Protein AF-A0A661JXJ9-F1 (afdb_monomer)

Nearest PDB structures (foldseek):
  2fiy-assembly2_B  TM=6.583E-01  e=5.544E-08  Pseudomonas aeruginosa PAO1
  6d1u-assembly1_A  TM=2.457E-01  e=7.139E+00  Escherichia coli O157:H7
  5ah5-assembly1_B  TM=1.756E-01  e=7.958E+00  Rhizobium rhizogenes K84

Radius of gyration: 18.26 Å; Cα contacts (8 Å, |Δi|>4): 381; chains: 1; bounding box: 40×47×50 Å

Structure (mmCIF, N/CA/C/O backbone):
data_AF-A0A661JXJ9-F1
#
_entry.id   AF-A0A661JXJ9-F1
#
loop_
_atom_site.group_PDB
_atom_site.id
_atom_site.type_symbol
_atom_site.label_atom_id
_atom_site.label_alt_id
_atom_site.label_comp_id
_atom_site.label_asym_id
_atom_site.label_entity_id
_atom_site.label_seq_id
_atom_site.pdbx_PDB_ins_code
_atom_site.Cartn_x
_atom_site.Cartn_y
_atom_site.Cartn_z
_atom_site.occupancy
_atom_site.B_iso_or_equiv
_atom_site.auth_seq_id
_atom_site.auth_comp_id
_atom_site.auth_asym_id
_atom_site.auth_atom_id
_atom_site.pdbx_PDB_model_num
ATOM 1 N N . MET A 1 1 ? -12.269 -4.564 0.171 1.00 87.75 1 MET A N 1
ATOM 2 C CA . MET A 1 1 ? -11.676 -5.881 0.422 1.00 87.75 1 MET A CA 1
ATOM 3 C C . MET A 1 1 ? -12.702 -6.949 0.110 1.00 87.75 1 MET A C 1
ATOM 5 O O . MET A 1 1 ? -13.791 -6.908 0.676 1.00 87.75 1 MET A O 1
ATOM 9 N N . LYS A 1 2 ? -12.382 -7.856 -0.813 1.00 93.38 2 LYS A N 1
ATOM 10 C CA . LYS A 1 2 ? -13.225 -8.999 -1.176 1.00 93.38 2 LYS A CA 1
ATOM 11 C C . LYS A 1 2 ? -12.790 -10.219 -0.367 1.00 93.38 2 LYS A C 1
ATOM 13 O O . LYS A 1 2 ? -11.956 -11.000 -0.811 1.00 93.38 2 LYS A O 1
ATOM 18 N N . TRP A 1 3 ? -13.322 -10.340 0.847 1.00 94.19 3 TRP A N 1
ATOM 19 C CA . TRP A 1 3 ? -12.920 -11.379 1.799 1.00 94.19 3 TRP A CA 1
ATOM 20 C C . TRP A 1 3 ? -13.120 -12.797 1.272 1.00 94.19 3 TRP A C 1
ATOM 22 O O . TRP A 1 3 ? -12.232 -13.622 1.443 1.00 94.19 3 TRP A O 1
ATOM 32 N N . ASP A 1 4 ? -14.235 -13.059 0.591 1.00 94.56 4 ASP A N 1
ATOM 33 C CA . ASP A 1 4 ? -14.538 -14.400 0.081 1.00 94.56 4 ASP A CA 1
ATOM 34 C C . ASP A 1 4 ? -13.492 -14.854 -0.946 1.00 94.56 4 ASP A C 1
ATOM 36 O O . ASP A 1 4 ? -12.992 -15.970 -0.854 1.00 94.56 4 ASP A O 1
ATOM 40 N N . SER A 1 5 ? -13.057 -13.950 -1.833 1.00 93.81 5 SER A N 1
ATOM 41 C CA . SER A 1 5 ? -11.974 -14.220 -2.789 1.00 93.81 5 SER A CA 1
ATOM 42 C C . SER A 1 5 ? -10.632 -14.495 -2.101 1.00 93.81 5 SER A C 1
ATOM 44 O O . SER A 1 5 ? -9.859 -15.321 -2.571 1.00 93.81 5 SER A O 1
ATOM 46 N N . ILE A 1 6 ? -10.339 -13.817 -0.984 1.00 94.06 6 ILE A N 1
ATOM 47 C CA . ILE A 1 6 ? -9.109 -14.050 -0.205 1.00 94.06 6 ILE A CA 1
ATOM 48 C C . ILE A 1 6 ? -9.167 -15.413 0.498 1.00 94.06 6 ILE A C 1
ATOM 50 O O . ILE A 1 6 ? -8.176 -16.137 0.503 1.00 94.06 6 ILE A O 1
ATOM 54 N N . ILE A 1 7 ? -10.319 -15.784 1.064 1.00 95.25 7 ILE A N 1
ATOM 55 C CA . ILE A 1 7 ? -10.518 -17.087 1.718 1.00 95.25 7 ILE A CA 1
ATOM 56 C C . ILE A 1 7 ? -10.410 -18.227 0.702 1.00 95.25 7 ILE A C 1
ATOM 58 O O . ILE A 1 7 ? -9.805 -19.251 1.005 1.00 95.25 7 ILE A O 1
ATOM 62 N N . GLU A 1 8 ? -10.973 -18.049 -0.493 1.00 95.25 8 GLU A N 1
ATOM 63 C CA . GLU A 1 8 ? -10.875 -19.021 -1.584 1.00 95.25 8 GLU A CA 1
ATOM 64 C C . GLU A 1 8 ? -9.425 -19.220 -2.046 1.00 95.25 8 GLU A C 1
ATOM 66 O O . GLU A 1 8 ? -9.002 -20.353 -2.259 1.00 95.25 8 GLU A O 1
ATOM 71 N N . ALA A 1 9 ? -8.645 -18.138 -2.141 1.00 91.88 9 ALA A N 1
ATOM 72 C CA . ALA A 1 9 ? -7.236 -18.201 -2.527 1.00 91.88 9 ALA A CA 1
ATOM 73 C C . ALA A 1 9 ? -6.322 -18.797 -1.436 1.00 91.88 9 ALA A C 1
ATOM 75 O O . ALA A 1 9 ? -5.294 -19.392 -1.757 1.00 91.88 9 ALA A O 1
ATOM 76 N N . TYR A 1 10 ? -6.683 -18.647 -0.156 1.00 92.56 10 TYR A N 1
ATOM 77 C CA . TYR A 1 10 ? -5.873 -19.080 0.991 1.00 92.56 10 TYR A CA 1
ATOM 78 C C . TYR A 1 10 ? -6.701 -19.861 2.031 1.00 92.56 10 TYR A C 1
ATOM 80 O O . TYR A 1 10 ? -6.813 -19.435 3.188 1.00 92.56 10 TYR A O 1
ATOM 88 N N . PRO A 1 11 ? -7.273 -21.025 1.669 1.00 94.25 11 PRO A N 1
ATOM 89 C CA . PRO A 1 11 ? -8.171 -21.782 2.545 1.00 94.25 11 PRO A CA 1
ATOM 90 C C . PRO A 1 11 ? -7.494 -22.250 3.841 1.00 94.25 11 PRO A C 1
ATOM 92 O O . PRO A 1 11 ? -8.139 -22.312 4.888 1.00 94.25 11 PRO A O 1
ATOM 95 N N . GLN A 1 12 ? -6.188 -22.520 3.799 1.00 93.56 12 GLN A N 1
ATOM 96 C CA . GLN A 1 12 ? -5.371 -22.895 4.956 1.00 93.56 12 GLN A CA 1
ATOM 97 C C . GLN A 1 12 ? -5.257 -21.788 6.014 1.00 93.56 12 GLN A C 1
ATOM 99 O O . GLN A 1 12 ? -5.018 -22.087 7.178 1.00 93.56 12 GLN A O 1
ATOM 104 N N . SER A 1 13 ? -5.450 -20.523 5.630 1.00 90.44 13 SER A N 1
ATOM 105 C CA . SER A 1 13 ? -5.358 -19.355 6.519 1.00 90.44 13 SER A CA 1
ATOM 106 C C . SER A 1 13 ? -6.734 -18.783 6.870 1.00 90.44 13 SER A C 1
ATOM 108 O O . SER A 1 13 ? -6.843 -17.646 7.327 1.00 90.44 13 SER A O 1
ATOM 110 N N . ARG A 1 14 ? -7.812 -19.548 6.645 1.00 92.25 14 ARG A N 1
ATOM 111 C CA . ARG A 1 14 ? -9.197 -19.082 6.806 1.00 92.25 14 ARG A CA 1
ATOM 112 C C . ARG A 1 14 ? -9.474 -18.476 8.179 1.00 92.25 14 ARG A C 1
ATOM 114 O O . ARG A 1 14 ? -10.129 -17.441 8.249 1.00 92.25 14 ARG A O 1
ATOM 121 N N . GLU A 1 15 ? -9.007 -19.109 9.252 1.00 89.19 15 GLU A N 1
ATOM 122 C CA . GLU A 1 15 ? -9.235 -18.618 10.615 1.00 89.19 15 GLU A CA 1
ATOM 123 C C . GLU A 1 15 ? -8.589 -17.241 10.830 1.00 89.19 15 GLU A C 1
ATOM 125 O O . GLU A 1 15 ? -9.250 -16.314 11.299 1.00 89.19 15 GLU A O 1
ATOM 130 N N . ASP A 1 16 ? -7.338 -17.074 10.401 1.00 86.50 16 ASP A N 1
ATOM 131 C CA . ASP A 1 16 ? -6.612 -15.806 10.509 1.00 86.50 16 ASP A CA 1
ATOM 132 C C . ASP A 1 16 ? -7.246 -14.708 9.646 1.00 86.50 16 ASP A C 1
ATOM 134 O O . ASP A 1 16 ? -7.358 -13.559 10.077 1.00 86.50 16 ASP A O 1
ATOM 138 N N . ILE A 1 17 ? -7.734 -15.056 8.450 1.00 89.75 17 ILE A N 1
ATOM 139 C CA . ILE A 1 17 ? -8.451 -14.124 7.567 1.00 89.75 17 ILE A CA 1
ATOM 140 C C . ILE A 1 17 ? -9.767 -13.668 8.209 1.00 89.75 17 ILE A C 1
ATOM 142 O O . ILE A 1 17 ? -10.103 -12.484 8.147 1.00 89.75 17 ILE A O 1
ATOM 146 N N . LEU A 1 18 ? -10.511 -14.576 8.849 1.00 91.00 18 LEU A N 1
ATOM 147 C CA . LEU A 1 18 ? -11.750 -14.233 9.551 1.00 91.00 18 LEU A CA 1
ATOM 148 C C . LEU A 1 18 ? -11.484 -13.334 10.764 1.00 91.00 18 LEU A C 1
ATOM 150 O O . LEU A 1 18 ? -12.196 -12.347 10.938 1.00 91.00 18 LEU A O 1
ATOM 154 N N . LYS A 1 19 ? -10.417 -13.591 11.530 1.00 86.44 19 LYS A N 1
ATOM 155 C CA . LYS A 1 19 ? -9.972 -12.693 12.611 1.00 86.44 19 LYS A CA 1
ATOM 156 C C . LYS A 1 19 ? -9.576 -11.315 12.073 1.00 86.44 19 LYS A C 1
ATOM 158 O O . LYS A 1 19 ? -9.977 -10.290 12.619 1.00 86.44 19 LYS A O 1
ATOM 163 N N . ALA A 1 20 ? -8.836 -11.260 10.962 1.00 87.50 20 ALA A N 1
ATOM 164 C CA . ALA A 1 20 ? -8.486 -10.000 10.302 1.00 87.50 20 ALA A CA 1
ATOM 165 C C . ALA A 1 20 ? -9.728 -9.207 9.871 1.00 87.50 20 ALA A C 1
ATOM 167 O O . ALA A 1 20 ? -9.767 -7.980 10.010 1.00 87.50 20 ALA A O 1
ATOM 168 N N . ARG A 1 21 ? -10.744 -9.912 9.361 1.00 92.56 21 ARG A N 1
ATOM 169 C CA . ARG A 1 21 ? -12.039 -9.335 9.000 1.00 92.56 21 ARG A CA 1
ATOM 170 C C . ARG A 1 21 ? -12.768 -8.776 10.213 1.00 92.56 21 ARG A C 1
ATOM 172 O O . ARG A 1 21 ? -13.210 -7.635 10.152 1.00 92.56 21 ARG A O 1
ATOM 179 N N . GLU A 1 22 ? -12.837 -9.526 11.304 1.00 91.44 22 GLU A N 1
ATOM 180 C CA . GLU A 1 22 ? -13.475 -9.088 12.546 1.00 91.44 22 GLU A CA 1
ATOM 181 C C . GLU A 1 22 ? -12.842 -7.801 13.097 1.00 91.44 22 GLU A C 1
ATOM 183 O O . GLU A 1 22 ? -13.545 -6.813 13.317 1.00 91.44 22 GLU A O 1
ATOM 188 N N . ILE A 1 23 ? -11.510 -7.757 13.218 1.00 88.94 23 ILE A N 1
ATOM 189 C CA . ILE A 1 23 ? -10.774 -6.561 13.669 1.00 88.94 23 ILE A CA 1
ATOM 190 C C . ILE A 1 23 ? -11.083 -5.365 12.762 1.00 88.94 23 ILE A C 1
ATOM 192 O O . ILE A 1 23 ? -11.280 -4.239 13.236 1.00 88.94 23 ILE A O 1
ATOM 196 N N . ARG A 1 24 ? -11.140 -5.590 11.444 1.00 91.38 24 ARG A N 1
ATOM 197 C CA . ARG A 1 24 ? -11.469 -4.542 10.477 1.00 91.38 24 ARG A CA 1
ATOM 198 C C . ARG A 1 24 ? -12.904 -4.049 10.651 1.00 91.38 24 ARG A C 1
ATOM 200 O O . ARG A 1 24 ? -13.126 -2.842 10.592 1.00 91.38 24 ARG A O 1
ATOM 207 N N . ASP A 1 25 ? -13.864 -4.943 10.846 1.00 94.12 25 ASP A N 1
ATOM 208 C CA . ASP A 1 25 ? -15.277 -4.593 11.001 1.00 94.12 25 ASP A CA 1
ATOM 209 C C . ASP A 1 25 ? -15.508 -3.823 12.312 1.00 94.12 25 ASP A C 1
ATOM 211 O O . ASP A 1 25 ? -16.164 -2.778 12.301 1.00 94.12 25 ASP A O 1
ATOM 215 N N . ILE A 1 26 ? -14.874 -4.244 13.413 1.00 94.00 26 ILE A N 1
ATOM 216 C CA . ILE A 1 26 ? -14.815 -3.492 14.679 1.00 94.00 26 ILE A CA 1
ATOM 217 C C . ILE A 1 26 ? -14.255 -2.087 14.440 1.00 94.00 26 ILE A C 1
ATOM 219 O O . ILE A 1 26 ? -14.893 -1.090 14.785 1.00 94.00 26 ILE A O 1
ATOM 223 N N . THR A 1 27 ? -13.091 -2.003 13.792 1.00 93.12 27 THR A N 1
ATOM 224 C CA . THR A 1 27 ? -12.423 -0.732 13.491 1.00 93.12 27 THR A CA 1
ATOM 225 C C . THR A 1 27 ? -13.322 0.182 12.660 1.00 93.12 27 THR A C 1
ATOM 227 O O . THR A 1 27 ? -13.547 1.329 13.034 1.00 93.12 27 THR A O 1
ATOM 230 N N . ASN A 1 28 ? -13.902 -0.318 11.566 1.00 93.25 28 ASN A N 1
ATOM 231 C CA . ASN A 1 28 ? -14.795 0.459 10.707 1.00 93.25 28 ASN A CA 1
ATOM 232 C C . ASN A 1 28 ? -16.021 0.965 11.472 1.00 93.25 28 ASN A C 1
ATOM 234 O O . ASN A 1 28 ? -16.399 2.121 11.306 1.00 93.25 28 ASN A O 1
ATOM 238 N N . ASN A 1 29 ? -16.614 0.140 12.336 1.00 95.31 29 ASN A N 1
ATOM 239 C CA . ASN A 1 29 ? -17.752 0.545 13.157 1.00 95.31 29 ASN A CA 1
ATOM 240 C C . ASN A 1 29 ? -17.394 1.683 14.126 1.00 95.31 29 ASN A C 1
ATOM 242 O O . ASN A 1 29 ? -18.181 2.619 14.277 1.00 95.31 29 ASN A O 1
ATOM 246 N N . ILE A 1 30 ? -16.215 1.632 14.757 1.00 95.12 30 ILE A N 1
ATOM 247 C CA . ILE A 1 30 ? -15.718 2.711 15.626 1.00 95.12 30 ILE A CA 1
ATOM 248 C C . ILE A 1 30 ? -15.502 3.989 14.809 1.00 95.12 30 ILE A C 1
ATOM 250 O O . ILE A 1 30 ? -16.023 5.043 15.170 1.00 95.12 30 ILE A O 1
ATOM 254 N N . LEU A 1 31 ? -14.801 3.890 13.675 1.00 93.12 31 LEU A N 1
ATOM 255 C CA . LEU A 1 31 ? -14.522 5.034 12.802 1.00 93.12 31 LEU A CA 1
ATOM 256 C C . LEU A 1 31 ? -15.810 5.710 12.311 1.00 93.12 31 LEU A C 1
ATOM 258 O O . LEU A 1 31 ? -15.910 6.929 12.345 1.00 93.12 31 LEU A O 1
ATOM 262 N N . GLN A 1 32 ? -16.820 4.940 11.901 1.00 91.81 32 GLN A N 1
ATOM 263 C CA . GLN A 1 32 ? -18.095 5.498 11.436 1.00 91.81 32 GLN A CA 1
ATOM 264 C C . GLN A 1 32 ? -18.846 6.244 12.546 1.00 91.81 32 GLN A C 1
ATOM 266 O O . GLN A 1 32 ? -19.356 7.339 12.319 1.00 91.81 32 GLN A O 1
ATOM 271 N N . LYS A 1 33 ? -18.882 5.692 13.766 1.00 93.56 33 LYS A N 1
ATOM 272 C CA . LYS A 1 33 ? -19.514 6.354 14.922 1.00 93.56 33 LYS A CA 1
ATOM 273 C C . LYS A 1 33 ? -18.796 7.639 15.325 1.00 93.56 33 LYS A C 1
ATOM 275 O O . LYS A 1 33 ? -19.422 8.566 15.829 1.00 93.56 33 LYS A O 1
ATOM 280 N N . GLU A 1 34 ? -17.488 7.692 15.106 1.00 91.88 34 GLU A N 1
ATOM 281 C CA . GLU A 1 34 ? -16.632 8.812 15.486 1.00 91.88 34 GLU A CA 1
ATOM 282 C C . GLU A 1 34 ? -16.289 9.734 14.311 1.00 91.88 34 GLU A C 1
ATOM 284 O O . GLU A 1 34 ? -15.380 10.552 14.431 1.00 91.88 34 GLU A O 1
ATOM 289 N N . TYR A 1 35 ? -17.029 9.648 13.197 1.00 87.81 35 TYR A N 1
ATOM 290 C CA . TYR A 1 35 ? -16.725 10.383 11.967 1.00 87.81 35 TYR A CA 1
ATOM 291 C C . TYR A 1 35 ? -16.500 11.889 12.190 1.00 87.81 35 TYR A C 1
ATOM 293 O O . TYR A 1 35 ? -15.623 12.504 11.588 1.00 87.81 35 TYR A O 1
ATOM 301 N N . SER A 1 36 ? -17.262 12.491 13.108 1.00 88.50 36 SER A N 1
ATOM 302 C CA . SER A 1 36 ? -17.154 13.912 13.454 1.00 88.50 36 SER A CA 1
ATOM 303 C C . SER A 1 36 ? -15.778 14.330 13.985 1.00 88.50 36 SER A C 1
ATOM 305 O O . SER A 1 36 ? -15.444 15.509 13.881 1.00 88.50 36 SER A O 1
ATOM 307 N N . LYS A 1 37 ? -14.976 13.394 14.511 1.00 87.88 37 LYS A N 1
ATOM 308 C CA . LYS A 1 37 ? -13.623 13.642 15.030 1.00 87.88 37 LYS A CA 1
ATOM 309 C C . LYS A 1 37 ? -12.552 13.744 13.940 1.00 87.88 37 LYS A C 1
ATOM 311 O O . LYS A 1 37 ? -11.450 14.180 14.239 1.00 87.88 37 LYS A O 1
ATOM 316 N N . PHE A 1 38 ? -12.847 13.387 12.685 1.00 87.75 38 PHE A N 1
ATOM 317 C CA . PHE A 1 38 ? -11.880 13.496 11.576 1.00 87.75 38 PHE A CA 1
ATOM 318 C C . PHE A 1 38 ? -11.825 14.888 10.938 1.00 87.75 38 PHE A C 1
ATOM 320 O O . PHE A 1 38 ? -11.117 15.077 9.954 1.00 87.75 38 PHE A O 1
ATOM 327 N N . LYS A 1 39 ? -12.517 15.884 11.503 1.00 86.25 39 LYS A N 1
ATOM 328 C CA . LYS A 1 39 ? -12.505 17.282 11.037 1.00 86.25 39 LYS A CA 1
ATOM 329 C C . LYS A 1 39 ? -11.225 18.041 11.420 1.00 86.25 39 LYS A C 1
ATOM 331 O O . LYS A 1 39 ? -11.265 19.247 11.650 1.00 86.25 39 LYS A O 1
ATOM 336 N N . ILE A 1 40 ? -10.103 17.333 11.489 1.00 86.75 40 ILE A N 1
ATOM 337 C CA . ILE A 1 40 ? -8.776 17.906 11.695 1.00 86.75 40 ILE A CA 1
ATOM 338 C C . ILE A 1 40 ? -8.357 18.522 10.363 1.00 86.75 40 ILE A C 1
ATOM 340 O O . ILE A 1 40 ? -8.183 17.803 9.376 1.00 86.75 40 ILE A O 1
ATOM 344 N N . LYS A 1 41 ? -8.249 19.850 10.324 1.00 87.69 41 LYS A N 1
ATOM 345 C CA . LYS A 1 41 ? -7.836 20.595 9.133 1.00 87.69 41 LYS A CA 1
ATOM 346 C C . LYS A 1 41 ? -6.350 20.889 9.206 1.00 87.69 41 LYS A C 1
ATOM 348 O O . LYS A 1 41 ? -5.913 21.664 10.051 1.00 87.69 41 LYS A O 1
ATOM 353 N N . ALA A 1 42 ? -5.595 20.260 8.319 1.00 84.81 42 ALA A N 1
ATOM 354 C CA . ALA A 1 42 ? -4.175 20.525 8.182 1.00 84.81 42 ALA A CA 1
ATOM 355 C C . ALA A 1 42 ? -3.954 21.751 7.281 1.00 84.81 42 ALA A C 1
ATOM 357 O O . ALA A 1 42 ? -4.716 21.951 6.330 1.00 84.81 42 ALA A O 1
ATOM 358 N N . PRO A 1 43 ? -2.951 22.598 7.561 1.00 81.88 43 PRO A N 1
ATOM 359 C CA . PRO A 1 43 ? -2.579 23.662 6.644 1.00 81.88 43 PRO A CA 1
ATOM 360 C C . PRO A 1 43 ? -2.170 23.090 5.280 1.00 81.88 43 PRO A C 1
ATOM 362 O O . PRO A 1 43 ? -1.611 21.993 5.177 1.00 81.88 43 PRO A O 1
ATOM 365 N N . SER A 1 44 ? -2.448 23.857 4.222 1.00 75.38 44 SER A N 1
ATOM 366 C CA . SER A 1 44 ? -1.937 23.554 2.886 1.00 75.38 44 SER A CA 1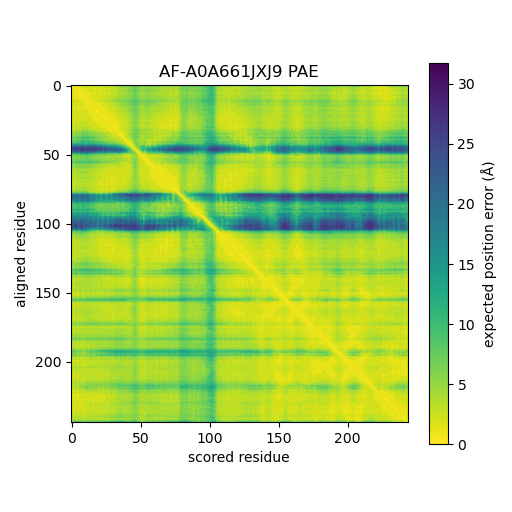
ATOM 367 C C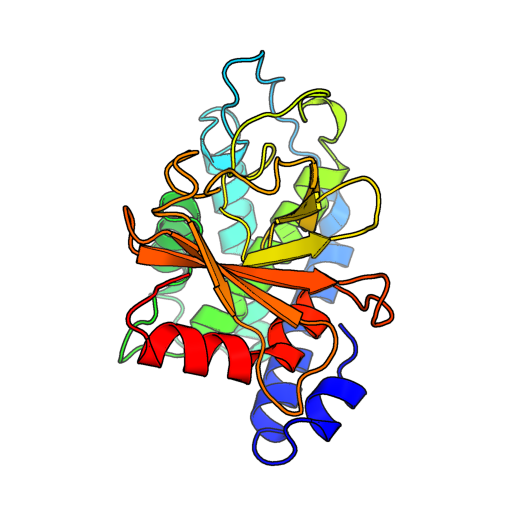 . SER A 1 44 ? -0.422 23.464 2.954 1.00 75.38 44 SER A C 1
ATOM 369 O O . SER A 1 44 ? 0.237 24.370 3.467 1.00 75.38 44 SER A O 1
ATOM 371 N N . THR A 1 45 ? 0.128 22.382 2.423 1.00 64.00 45 THR A N 1
ATOM 372 C CA . THR A 1 45 ? 1.553 22.321 2.160 1.00 64.00 45 THR A CA 1
ATOM 373 C C . THR A 1 45 ? 1.739 22.845 0.755 1.00 64.00 45 THR A C 1
ATOM 375 O O . THR A 1 45 ? 1.221 22.297 -0.216 1.00 64.00 45 THR A O 1
ATOM 378 N N . ASP A 1 46 ? 2.427 23.977 0.648 1.00 59.28 46 ASP A N 1
ATOM 379 C CA . ASP A 1 46 ? 2.910 24.478 -0.634 1.00 59.28 46 ASP A CA 1
ATOM 380 C C . ASP A 1 46 ? 3.777 23.380 -1.306 1.00 59.28 46 ASP A C 1
ATOM 382 O O . ASP A 1 46 ? 3.968 22.291 -0.762 1.00 59.28 46 ASP A O 1
ATOM 386 N N . GLU A 1 47 ? 4.347 23.622 -2.489 1.00 53.62 47 GLU A N 1
ATOM 387 C CA . GLU A 1 47 ? 5.096 22.619 -3.285 1.00 53.62 47 GLU A CA 1
ATOM 388 C C . GLU A 1 47 ? 6.229 21.855 -2.542 1.00 53.62 47 GLU A C 1
ATOM 390 O O . GLU A 1 47 ? 6.797 20.905 -3.081 1.00 53.62 47 GLU A O 1
ATOM 395 N N . THR A 1 48 ? 6.538 22.236 -1.297 1.00 56.91 48 THR A N 1
ATOM 396 C CA . THR A 1 48 ? 7.429 21.568 -0.339 1.00 56.91 48 THR A CA 1
ATOM 397 C C . THR A 1 48 ? 7.037 20.125 -0.020 1.00 56.91 48 THR A C 1
ATOM 399 O O . THR A 1 48 ? 7.907 19.346 0.368 1.00 56.91 48 THR A O 1
ATOM 402 N N . GLY A 1 49 ? 5.772 19.735 -0.219 1.00 63.12 49 GLY A N 1
ATOM 403 C CA . GLY A 1 49 ? 5.390 18.323 -0.217 1.00 63.12 49 GLY A CA 1
ATOM 404 C C . GLY A 1 49 ? 5.491 17.620 1.140 1.00 63.12 49 GLY A C 1
ATOM 405 O O . GLY A 1 49 ? 5.715 16.410 1.189 1.00 63.12 49 GLY A O 1
ATOM 406 N N . ILE A 1 50 ? 5.341 18.375 2.230 1.00 74.25 50 ILE A N 1
ATOM 407 C CA . ILE A 1 50 ? 5.291 17.841 3.595 1.00 74.25 50 ILE A CA 1
ATOM 408 C C . ILE A 1 50 ? 3.995 17.033 3.754 1.00 74.25 50 ILE A C 1
ATOM 410 O O . ILE A 1 50 ? 2.908 17.508 3.414 1.00 74.25 50 ILE A O 1
ATOM 414 N N . SER A 1 51 ? 4.093 15.803 4.254 1.00 83.69 51 SER A N 1
ATOM 415 C CA . SER A 1 51 ? 2.915 14.974 4.513 1.00 83.69 51 SER A CA 1
ATOM 416 C C . SER A 1 51 ? 2.148 15.457 5.744 1.00 83.69 51 SER A C 1
ATOM 418 O O . SER A 1 51 ? 2.730 16.039 6.653 1.00 83.69 51 SER A O 1
ATOM 420 N N . ILE A 1 52 ? 0.850 15.158 5.840 1.00 86.94 52 ILE A N 1
ATOM 421 C CA . ILE A 1 52 ? 0.032 15.499 7.018 1.00 86.94 52 ILE A CA 1
ATOM 422 C C . ILE A 1 52 ? 0.631 14.961 8.329 1.00 86.94 52 ILE A C 1
ATOM 424 O O . ILE A 1 52 ? 0.458 15.554 9.387 1.00 86.94 52 ILE A O 1
ATOM 428 N N . LEU A 1 53 ? 1.358 13.842 8.256 1.00 84.00 53 LEU A N 1
ATOM 429 C CA . LEU A 1 53 ? 1.995 13.214 9.411 1.00 84.00 53 LEU A CA 1
ATOM 430 C C . LEU A 1 53 ? 3.252 13.952 9.878 1.00 84.00 53 LEU A C 1
ATOM 432 O O . LEU A 1 53 ? 3.643 13.790 11.027 1.00 84.00 53 LEU A O 1
ATOM 436 N N . GLU A 1 54 ? 3.866 14.754 9.013 1.00 82.62 54 GLU A N 1
ATOM 437 C CA . GLU A 1 54 ? 5.060 15.555 9.306 1.00 82.62 54 GLU A CA 1
ATOM 438 C C . GLU A 1 54 ? 4.702 16.992 9.728 1.00 82.62 54 GLU A C 1
ATOM 440 O O . GLU A 1 54 ? 5.587 17.792 10.013 1.00 82.62 54 GLU A O 1
ATOM 445 N N . GLN A 1 55 ? 3.413 17.347 9.762 1.00 84.75 55 GLN A N 1
ATOM 446 C CA . GLN A 1 55 ? 2.965 18.682 10.145 1.00 84.75 55 GLN A CA 1
ATOM 447 C C . GLN A 1 55 ? 2.735 18.784 11.657 1.00 84.75 55 GLN A C 1
ATOM 449 O O . GLN A 1 55 ? 1.718 18.312 12.172 1.00 84.75 55 GLN A O 1
ATOM 454 N N . ASP A 1 56 ? 3.623 19.495 12.355 1.00 85.00 56 ASP A N 1
ATOM 455 C CA . ASP A 1 56 ? 3.560 19.698 13.813 1.00 85.00 56 ASP A CA 1
ATOM 456 C C . ASP A 1 56 ? 2.199 20.219 14.307 1.00 85.00 56 ASP A C 1
ATOM 458 O O . ASP A 1 56 ? 1.747 19.854 15.391 1.00 85.00 56 ASP A O 1
ATOM 462 N N . SER A 1 57 ? 1.519 21.037 13.494 1.00 85.94 57 SER A N 1
ATOM 463 C CA . SER A 1 57 ? 0.223 21.646 13.832 1.00 85.94 57 SER A CA 1
ATOM 464 C C . SER A 1 57 ? -0.914 20.644 14.064 1.00 85.94 57 SER A C 1
ATOM 466 O O . SER A 1 57 ? -1.837 20.952 14.812 1.00 85.94 57 SER A O 1
ATOM 468 N N . VAL A 1 58 ? -0.848 19.458 13.449 1.00 88.06 58 VAL A N 1
ATOM 469 C CA . VAL A 1 58 ? -1.893 18.419 13.532 1.00 88.06 58 VAL A CA 1
ATOM 470 C C . VAL A 1 58 ? -1.368 17.080 14.050 1.00 88.06 58 VAL A C 1
ATOM 472 O O . VAL A 1 58 ? -2.156 16.198 14.388 1.00 88.06 58 VAL A O 1
ATOM 475 N N . HIS A 1 59 ? -0.046 16.909 14.147 1.00 85.50 59 HIS A N 1
ATOM 476 C CA . HIS A 1 59 ? 0.587 15.638 14.496 1.00 85.50 59 HIS A CA 1
ATOM 477 C C . HIS A 1 59 ? 0.112 15.076 15.846 1.00 85.50 59 HIS A C 1
ATOM 479 O O . HIS A 1 59 ? -0.273 13.910 15.936 1.00 85.50 59 HIS A O 1
ATOM 485 N N . SER A 1 60 ? 0.091 15.906 16.894 1.00 86.19 60 SER A N 1
ATOM 486 C CA . SER A 1 60 ? -0.329 15.494 18.241 1.00 86.19 60 SER A CA 1
ATOM 487 C C . SER A 1 60 ? -1.811 15.111 18.308 1.00 86.19 60 SER A C 1
ATOM 489 O O . SER A 1 60 ? -2.173 14.152 18.990 1.00 86.19 60 SER A O 1
ATOM 491 N N . GLU A 1 61 ? -2.665 15.811 17.559 1.00 90.44 61 GLU A N 1
ATOM 492 C CA . GLU A 1 61 ? -4.097 15.522 17.477 1.00 90.44 61 GLU A CA 1
ATOM 493 C C . GLU A 1 61 ? -4.358 14.202 16.736 1.00 90.44 61 GLU A C 1
ATOM 495 O O . GLU A 1 61 ? -5.130 13.362 17.205 1.00 90.44 61 GLU A O 1
ATOM 500 N N . ILE A 1 62 ? -3.650 13.964 15.625 1.00 89.31 62 ILE A N 1
ATOM 501 C CA . ILE A 1 62 ? -3.711 12.704 14.868 1.00 89.31 62 ILE A CA 1
ATOM 502 C C . ILE A 1 62 ? -3.216 11.532 15.725 1.00 89.31 62 ILE A C 1
ATOM 504 O O . ILE A 1 62 ? -3.845 10.472 15.730 1.00 89.31 62 ILE A O 1
ATOM 508 N N . LEU A 1 63 ? -2.126 11.717 16.474 1.00 86.19 63 LEU A N 1
ATOM 509 C CA . LEU A 1 63 ? -1.608 10.724 17.418 1.00 86.19 63 LEU A CA 1
ATOM 510 C C . LEU A 1 63 ? -2.645 10.348 18.479 1.00 86.19 63 LEU A C 1
ATOM 512 O O . LEU A 1 63 ? -2.932 9.165 18.660 1.00 86.19 63 LEU A O 1
ATOM 516 N N . ALA A 1 64 ? -3.240 11.343 19.141 1.00 88.69 64 ALA A N 1
ATOM 517 C CA . ALA A 1 64 ? -4.258 11.119 20.164 1.00 88.69 64 ALA A CA 1
ATOM 518 C C . ALA A 1 64 ? -5.499 10.408 19.592 1.00 88.69 64 ALA A C 1
ATOM 520 O O . ALA A 1 64 ? -6.077 9.523 20.234 1.00 88.69 64 ALA A O 1
ATOM 521 N N . LEU A 1 65 ? -5.890 10.757 18.362 1.00 91.12 65 LEU A N 1
ATOM 522 C CA . LEU A 1 65 ? -6.991 10.115 17.651 1.00 91.12 65 LEU A CA 1
ATOM 523 C C . LEU A 1 65 ? -6.693 8.637 17.357 1.00 9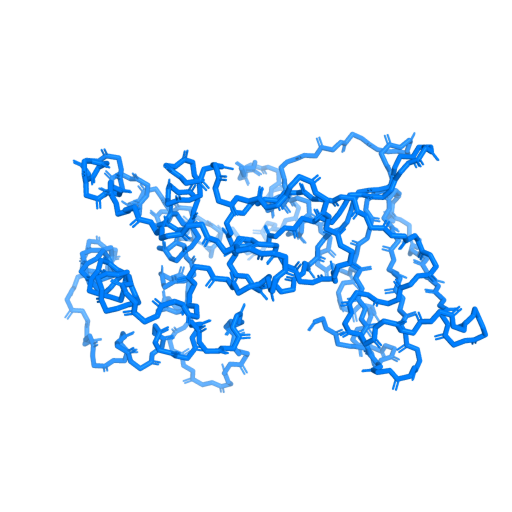1.12 65 LEU A C 1
ATOM 525 O O . LEU A 1 65 ? -7.525 7.774 17.655 1.00 91.12 65 LEU A O 1
ATOM 529 N N . LEU A 1 66 ? -5.507 8.341 16.817 1.00 90.56 66 LEU A N 1
ATOM 530 C CA . LEU A 1 66 ? -5.047 6.976 16.547 1.00 90.56 66 LEU A CA 1
ATOM 531 C C . LEU A 1 66 ? -4.989 6.143 17.824 1.00 90.56 66 LEU A C 1
ATOM 533 O O . LEU A 1 66 ? -5.535 5.043 17.851 1.00 90.56 66 LEU A O 1
ATOM 537 N N . GLU A 1 67 ? -4.382 6.673 18.884 1.00 88.56 67 GLU A N 1
ATOM 538 C CA . GLU A 1 67 ? -4.249 5.989 20.169 1.00 88.56 67 GLU A CA 1
ATOM 539 C C . GLU A 1 67 ? -5.615 5.616 20.743 1.00 88.56 67 GLU A C 1
ATOM 541 O O . GLU A 1 67 ? -5.868 4.448 21.052 1.00 88.56 67 GLU A O 1
ATOM 546 N N . GLY A 1 68 ? -6.529 6.586 20.814 1.00 90.38 68 GLY A N 1
ATOM 547 C CA . GLY A 1 68 ? -7.861 6.353 21.349 1.00 90.38 68 GLY A CA 1
ATOM 548 C C . GLY A 1 68 ? -8.618 5.276 20.570 1.00 90.38 68 GLY A C 1
ATOM 549 O O . GLY A 1 68 ? -9.234 4.396 21.175 1.00 90.38 68 GLY A O 1
ATOM 550 N N . ILE A 1 69 ? -8.584 5.334 19.235 1.00 92.50 69 ILE A N 1
ATOM 551 C CA . ILE A 1 69 ? -9.289 4.362 18.390 1.00 92.50 69 ILE A CA 1
ATOM 552 C C . ILE A 1 69 ? -8.631 2.979 18.492 1.00 92.50 69 ILE A C 1
ATOM 554 O O . ILE A 1 69 ? -9.352 1.991 18.616 1.00 92.50 69 ILE A O 1
ATOM 558 N N . CYS A 1 70 ? -7.296 2.896 18.515 1.00 90.12 70 CYS A N 1
ATOM 559 C CA . CYS A 1 70 ? -6.558 1.645 18.710 1.00 90.12 70 CYS A CA 1
ATOM 560 C C . CYS A 1 70 ? -6.929 0.957 20.022 1.00 90.12 70 CYS A C 1
ATOM 562 O O . CYS A 1 70 ? -7.248 -0.227 20.005 1.00 90.12 70 CYS A O 1
ATOM 564 N N . ILE A 1 71 ? -6.948 1.691 21.138 1.00 88.25 71 ILE A N 1
ATOM 565 C CA . ILE A 1 71 ? -7.317 1.144 22.452 1.00 88.25 71 ILE A CA 1
ATOM 566 C C . ILE A 1 71 ? -8.745 0.585 22.428 1.00 88.25 71 ILE A C 1
ATOM 568 O O . ILE A 1 71 ? -8.991 -0.519 22.910 1.00 88.25 71 ILE A O 1
ATOM 572 N N . ARG A 1 72 ? -9.699 1.314 21.834 1.00 90.50 72 ARG A N 1
ATOM 573 C CA . ARG A 1 72 ? -11.094 0.851 21.736 1.00 90.50 72 ARG A CA 1
ATOM 574 C C . ARG A 1 72 ? -11.234 -0.378 20.842 1.00 90.50 72 ARG A C 1
ATOM 576 O O . ARG A 1 72 ? -11.892 -1.333 21.245 1.00 90.50 72 ARG A O 1
ATOM 583 N N . ALA A 1 73 ? -10.606 -0.365 19.666 1.00 91.06 73 ALA A N 1
ATOM 584 C CA . ALA A 1 73 ? -10.621 -1.497 18.744 1.00 91.06 73 ALA A CA 1
ATOM 585 C C . ALA A 1 73 ? -9.993 -2.743 19.383 1.00 91.06 73 ALA A C 1
ATOM 587 O O . ALA A 1 73 ? -10.571 -3.823 19.307 1.00 91.06 73 ALA A O 1
ATOM 588 N N . TRP A 1 74 ? -8.866 -2.575 20.080 1.00 88.06 74 TRP A N 1
ATOM 589 C CA . TRP A 1 74 ? -8.192 -3.638 20.820 1.00 88.06 74 TRP A CA 1
ATOM 590 C C . TRP A 1 74 ? -9.079 -4.234 21.915 1.00 88.06 74 TRP A C 1
ATOM 592 O O . TRP A 1 74 ? -9.282 -5.445 21.950 1.00 88.06 74 TRP A O 1
ATOM 602 N N . ASN A 1 75 ? -9.657 -3.395 22.778 1.00 87.31 75 ASN A N 1
ATOM 603 C CA . ASN A 1 75 ? -10.492 -3.868 23.885 1.00 87.31 75 ASN A CA 1
ATOM 604 C C . ASN A 1 75 ? -11.747 -4.592 23.392 1.00 87.31 75 ASN A C 1
ATOM 606 O O . ASN A 1 75 ? -12.154 -5.579 23.998 1.00 87.31 75 ASN A O 1
ATOM 610 N N . GLN A 1 76 ? -12.345 -4.120 22.294 1.00 89.88 76 GLN A N 1
ATOM 611 C CA . GLN A 1 76 ? -13.515 -4.761 21.702 1.00 89.88 76 GLN A CA 1
ATOM 612 C C . GLN A 1 76 ? -13.171 -6.088 21.004 1.00 89.88 76 GLN A C 1
ATOM 614 O O . GLN A 1 76 ? -14.022 -6.969 20.967 1.00 89.88 76 GLN A O 1
ATOM 619 N N . ALA A 1 77 ? -11.957 -6.237 20.465 1.00 87.06 77 ALA A N 1
ATOM 620 C CA . ALA A 1 77 ? -11.532 -7.447 19.760 1.00 87.06 77 ALA A CA 1
ATOM 621 C C . ALA A 1 77 ? -10.906 -8.522 20.672 1.00 87.06 77 ALA A C 1
ATOM 623 O O . ALA A 1 77 ? -10.952 -9.699 20.325 1.00 87.06 77 ALA A O 1
ATOM 624 N N . PHE A 1 78 ? -10.294 -8.149 21.807 1.00 84.25 78 PHE A N 1
ATOM 625 C CA . PHE A 1 78 ? -9.423 -9.058 22.577 1.00 84.25 78 PHE A CA 1
ATOM 626 C C . PHE A 1 78 ? -9.588 -9.026 24.106 1.00 84.25 78 PHE A C 1
ATOM 628 O O . PHE A 1 78 ? -8.672 -9.466 24.800 1.00 84.25 78 PHE A O 1
ATOM 635 N N . GLU A 1 79 ? -10.700 -8.510 24.642 1.00 71.56 79 GLU A N 1
ATOM 636 C CA . GLU A 1 79 ? -11.071 -8.609 26.071 1.00 71.56 79 GLU A CA 1
ATOM 637 C C . GLU A 1 79 ? -9.951 -8.203 27.068 1.00 71.56 79 GLU A C 1
ATOM 639 O O . GLU A 1 79 ? -9.503 -8.994 27.892 1.00 71.56 79 GLU A O 1
ATOM 644 N N . ASN A 1 80 ? -9.505 -6.938 27.030 1.00 60.31 80 ASN A N 1
ATOM 645 C CA . ASN A 1 80 ? -8.596 -6.327 28.026 1.00 60.31 80 ASN A CA 1
ATOM 646 C C . ASN A 1 80 ? -7.208 -6.991 28.212 1.00 60.31 80 ASN A C 1
ATOM 648 O O . ASN A 1 80 ? -6.648 -6.985 29.309 1.00 60.31 80 ASN A O 1
ATOM 652 N N . ASN A 1 81 ? -6.590 -7.493 27.142 1.00 61.97 81 ASN A N 1
ATOM 653 C CA . ASN A 1 81 ? -5.155 -7.809 27.157 1.00 61.97 81 ASN A CA 1
ATOM 654 C C . ASN A 1 81 ? -4.290 -6.525 27.232 1.00 61.97 81 ASN A C 1
ATOM 656 O O . ASN A 1 81 ? -4.711 -5.479 26.735 1.00 61.97 81 ASN A O 1
ATOM 660 N N . SER A 1 82 ? -3.100 -6.594 27.855 1.00 61.00 82 SER A N 1
ATOM 661 C CA . SER A 1 82 ? -2.226 -5.431 28.137 1.00 61.00 82 SER A CA 1
ATOM 662 C C . SER A 1 82 ? -2.041 -4.498 26.928 1.00 61.00 82 SER A C 1
ATOM 664 O O . SER A 1 82 ? -1.697 -4.934 25.830 1.00 61.00 82 SER A O 1
ATOM 666 N N . GLN A 1 83 ? -2.262 -3.198 27.154 1.00 64.56 83 GLN A N 1
ATOM 667 C CA . GLN A 1 83 ? -2.197 -2.118 26.158 1.00 64.56 83 GLN A CA 1
ATOM 668 C C . GLN A 1 83 ? -0.805 -1.465 26.060 1.00 64.56 83 GLN A C 1
ATOM 670 O O . GLN A 1 83 ? -0.631 -0.532 25.273 1.00 64.56 83 GLN A O 1
ATOM 675 N N . GLU A 1 84 ? 0.178 -1.930 26.843 1.00 60.75 84 GLU A N 1
ATOM 676 C CA . GLU A 1 84 ? 1.485 -1.272 27.037 1.00 60.75 84 GLU A CA 1
ATOM 677 C C . GLU A 1 84 ? 2.242 -1.007 25.724 1.00 60.75 84 GLU A C 1
ATOM 679 O O . GLU A 1 84 ? 2.969 -0.027 25.624 1.00 60.75 84 GLU A O 1
ATOM 684 N N . ASN A 1 85 ? 1.980 -1.790 24.674 1.00 69.88 85 ASN A N 1
ATOM 685 C CA . ASN A 1 85 ? 2.679 -1.692 23.391 1.00 69.88 85 ASN A CA 1
ATOM 686 C C . ASN A 1 85 ? 1.963 -0.834 22.323 1.00 69.88 85 ASN A C 1
ATOM 688 O O . ASN A 1 85 ? 2.476 -0.698 21.211 1.00 69.88 85 ASN A O 1
ATOM 692 N N . ILE A 1 86 ? 0.766 -0.285 22.589 1.00 73.44 86 ILE A N 1
ATOM 693 C CA . ILE A 1 86 ? -0.020 0.433 21.562 1.00 73.44 86 ILE A CA 1
ATOM 694 C C . ILE A 1 86 ? 0.651 1.758 21.167 1.00 73.44 86 ILE A C 1
ATOM 696 O O . ILE A 1 86 ? 0.799 2.036 19.975 1.00 73.44 86 ILE A O 1
ATOM 700 N N . LYS A 1 87 ? 1.067 2.569 22.150 1.00 73.06 87 LYS A N 1
ATOM 701 C CA . LYS A 1 87 ? 1.648 3.904 21.915 1.00 73.06 87 LYS A CA 1
ATOM 702 C C . LYS A 1 87 ? 2.931 3.838 21.094 1.00 73.06 87 LYS A C 1
ATOM 704 O O . LYS A 1 87 ? 3.035 4.506 20.066 1.00 73.06 87 LYS A O 1
ATOM 709 N N . ASP A 1 88 ? 3.859 2.984 21.511 1.00 74.56 88 ASP A N 1
ATOM 710 C CA . ASP A 1 88 ? 5.163 2.840 20.863 1.00 74.56 88 ASP A CA 1
ATOM 711 C C . ASP A 1 88 ? 5.016 2.382 19.406 1.00 74.56 88 ASP A C 1
ATOM 713 O O . ASP A 1 88 ? 5.676 2.908 18.507 1.00 74.56 88 ASP A O 1
ATOM 717 N N . LYS A 1 89 ? 4.071 1.470 19.131 1.00 73.31 89 LYS A N 1
ATOM 718 C CA . LYS A 1 89 ? 3.782 1.014 17.764 1.00 73.31 89 LYS A CA 1
ATOM 719 C C . LYS A 1 89 ? 3.163 2.092 16.891 1.00 73.31 89 LYS A C 1
ATOM 721 O O . LYS A 1 89 ? 3.537 2.204 15.726 1.00 73.31 89 LYS A O 1
ATOM 726 N N . ILE A 1 90 ? 2.234 2.885 17.424 1.00 74.25 90 ILE A N 1
ATOM 727 C CA . ILE A 1 90 ? 1.667 4.016 16.681 1.00 74.25 90 ILE A CA 1
ATOM 728 C C . ILE A 1 90 ? 2.786 4.994 16.303 1.00 74.25 90 ILE A C 1
ATOM 730 O O . ILE A 1 90 ? 2.898 5.356 15.131 1.00 74.25 90 ILE A O 1
ATOM 734 N N . GLY A 1 91 ? 3.660 5.350 17.251 1.00 70.25 91 GLY A N 1
ATOM 735 C CA . GLY A 1 91 ? 4.817 6.212 16.988 1.00 70.25 91 GLY A CA 1
ATOM 736 C C . GLY A 1 91 ? 5.761 5.637 15.923 1.00 70.25 91 GLY A C 1
ATOM 737 O O . GLY A 1 91 ? 6.184 6.345 15.004 1.00 70.25 91 GLY A O 1
ATOM 738 N N . HIS A 1 92 ? 6.030 4.331 15.970 1.00 69.25 92 HIS A N 1
ATOM 739 C CA . HIS A 1 92 ? 6.851 3.659 14.962 1.00 69.25 92 HIS A CA 1
ATOM 740 C C . HIS A 1 92 ? 6.210 3.684 13.563 1.00 69.25 92 HIS A C 1
ATOM 742 O O . HIS A 1 92 ? 6.874 3.989 12.573 1.00 69.25 92 HIS A O 1
ATOM 748 N N . ILE A 1 93 ? 4.914 3.388 13.445 1.00 65.56 93 ILE A N 1
ATOM 749 C CA . ILE A 1 93 ? 4.214 3.373 12.148 1.00 65.56 93 ILE A CA 1
ATOM 750 C C . ILE A 1 93 ? 4.165 4.767 11.532 1.00 65.56 93 ILE A C 1
ATOM 752 O O . ILE A 1 93 ? 4.324 4.904 10.321 1.00 65.56 93 ILE A O 1
ATOM 756 N N . LEU A 1 94 ? 3.959 5.799 12.347 1.00 64.56 94 LEU A N 1
ATOM 757 C CA . LEU A 1 94 ? 3.915 7.175 11.862 1.00 64.56 94 LEU A CA 1
ATOM 758 C C . LEU A 1 94 ? 5.286 7.685 11.421 1.00 64.56 94 LEU A C 1
ATOM 760 O O . LEU A 1 94 ? 5.362 8.426 10.448 1.00 64.56 94 LEU A O 1
ATOM 764 N N . SER A 1 95 ? 6.360 7.253 12.083 1.00 63.31 95 SER A N 1
ATOM 765 C CA . SER A 1 95 ? 7.727 7.651 11.721 1.00 63.31 95 SER A CA 1
ATOM 766 C C . SER A 1 95 ? 8.290 6.879 10.525 1.00 63.31 95 SER A C 1
ATOM 768 O O . SER A 1 95 ? 9.019 7.445 9.714 1.00 63.31 95 SER A O 1
ATOM 770 N N . THR A 1 96 ? 7.951 5.597 10.376 1.00 58.00 96 THR A N 1
ATOM 771 C CA . THR A 1 96 ? 8.519 4.746 9.315 1.00 58.00 96 THR A CA 1
ATOM 772 C C . THR A 1 96 ? 7.583 4.540 8.127 1.00 58.00 96 THR A C 1
ATOM 774 O O . THR A 1 96 ? 8.037 4.159 7.052 1.00 58.00 96 THR A O 1
ATOM 777 N N . GLY A 1 97 ? 6.277 4.778 8.281 1.00 52.06 97 GLY A N 1
ATOM 778 C CA . GLY A 1 97 ? 5.261 4.463 7.272 1.00 52.06 97 GLY A CA 1
ATOM 779 C C . GLY A 1 97 ? 5.024 2.959 7.071 1.00 52.06 97 GLY A C 1
ATOM 780 O O . GLY A 1 97 ? 4.218 2.578 6.219 1.00 52.06 97 GLY A O 1
ATOM 781 N N . TYR A 1 98 ? 5.695 2.102 7.847 1.00 52.22 98 TYR A N 1
ATOM 782 C CA . TYR A 1 98 ? 5.611 0.650 7.757 1.00 52.22 98 TYR A CA 1
ATOM 783 C C . TYR A 1 98 ? 5.433 0.030 9.148 1.00 52.22 98 TYR A C 1
ATOM 785 O O . TYR A 1 98 ? 6.027 0.449 10.136 1.00 52.22 98 TYR A O 1
ATOM 793 N N . LEU A 1 99 ? 4.637 -1.035 9.211 1.00 50.91 99 LEU A N 1
ATOM 794 C CA . LEU A 1 99 ? 4.804 -2.038 10.256 1.00 50.91 99 LEU A CA 1
ATOM 795 C C . LEU A 1 99 ? 6.042 -2.851 9.881 1.00 50.91 99 LEU A C 1
ATOM 797 O O . LEU A 1 99 ? 6.078 -3.458 8.805 1.00 50.91 99 LEU A O 1
ATOM 801 N N . THR A 1 100 ? 7.078 -2.790 10.710 1.00 45.00 100 THR A N 1
ATOM 802 C CA . THR A 1 100 ? 8.227 -3.690 10.608 1.00 45.00 100 THR A CA 1
ATOM 803 C C . THR A 1 100 ? 7.747 -5.126 10.794 1.00 45.00 100 THR A C 1
ATOM 805 O O . THR A 1 100 ? 6.815 -5.381 11.550 1.00 45.00 100 THR A O 1
ATOM 808 N N . LYS A 1 101 ? 8.373 -6.076 10.088 1.00 45.03 101 LYS A N 1
ATOM 809 C CA . LYS A 1 101 ? 8.264 -7.496 10.440 1.00 45.03 101 LYS A CA 1
ATOM 810 C C . LYS A 1 101 ? 9.007 -7.673 11.764 1.00 45.03 101 LYS A C 1
ATOM 812 O O . LYS A 1 101 ? 10.214 -7.897 11.723 1.00 45.03 101 LYS A O 1
ATOM 817 N N . ASP A 1 102 ? 8.347 -7.504 12.908 1.00 42.84 102 ASP A N 1
ATOM 818 C CA . ASP A 1 102 ? 8.968 -7.890 14.172 1.00 42.84 102 ASP A CA 1
ATOM 819 C C . ASP A 1 102 ? 8.790 -9.397 14.401 1.00 42.84 102 ASP A C 1
ATOM 821 O O . ASP A 1 102 ? 7.701 -9.963 14.329 1.00 42.84 102 ASP A O 1
ATOM 825 N N . THR A 1 103 ? 9.913 -10.058 14.648 1.00 43.19 103 THR A N 1
ATOM 826 C CA . THR A 1 103 ? 10.116 -11.506 14.751 1.00 43.19 103 THR A CA 1
ATOM 827 C C . THR A 1 103 ? 9.769 -12.076 16.134 1.00 43.19 103 THR A C 1
ATOM 829 O O . THR A 1 103 ? 10.333 -13.089 16.542 1.00 43.19 103 THR A O 1
ATOM 832 N N . GLY A 1 104 ? 8.839 -11.457 16.869 1.00 48.00 104 GLY A N 1
ATOM 833 C CA . GLY A 1 104 ? 8.470 -11.924 18.213 1.00 48.00 104 GLY A CA 1
ATOM 834 C C . GLY A 1 104 ? 7.305 -11.215 18.909 1.00 48.00 104 GLY A C 1
ATOM 835 O O . GLY A 1 104 ? 7.116 -11.427 20.105 1.00 48.00 104 GLY A O 1
ATOM 836 N N . GLN A 1 105 ? 6.532 -10.376 18.213 1.00 54.97 105 GLN A N 1
ATOM 837 C CA . GLN A 1 105 ? 5.456 -9.586 18.824 1.00 54.97 105 GLN A CA 1
ATOM 838 C C . GLN A 1 105 ? 4.053 -10.115 18.504 1.00 54.97 105 GLN A C 1
ATOM 840 O O . GLN A 1 105 ? 3.844 -10.871 17.558 1.00 54.97 105 GLN A O 1
ATOM 845 N N . ASP A 1 106 ? 3.069 -9.689 19.304 1.00 69.38 106 ASP A N 1
ATOM 846 C CA . ASP A 1 106 ? 1.660 -10.028 19.104 1.00 69.38 106 ASP A CA 1
ATOM 847 C C . ASP A 1 106 ? 1.149 -9.482 17.758 1.00 69.38 106 ASP A C 1
ATOM 849 O O . ASP A 1 106 ? 0.842 -8.292 17.621 1.00 69.38 106 ASP A O 1
ATOM 853 N N . ILE A 1 107 ? 1.046 -10.372 16.768 1.00 72.69 107 ILE A N 1
ATOM 854 C CA . ILE A 1 107 ? 0.537 -10.096 15.418 1.00 72.69 107 ILE A CA 1
ATOM 855 C C . ILE A 1 107 ? -0.838 -9.415 15.446 1.00 72.69 107 ILE A C 1
ATOM 857 O O . ILE A 1 107 ? -1.135 -8.567 14.603 1.00 72.69 107 ILE A O 1
ATOM 861 N N . ARG A 1 108 ? -1.664 -9.701 16.462 1.00 78.31 108 ARG A N 1
ATOM 862 C CA . ARG A 1 108 ? -2.992 -9.093 16.631 1.00 78.31 108 ARG A CA 1
ATOM 863 C C . ARG A 1 108 ? -2.891 -7.588 16.837 1.00 78.31 108 ARG A C 1
ATOM 865 O O . ARG A 1 108 ? -3.729 -6.829 16.345 1.00 78.31 108 ARG A O 1
ATOM 872 N N . LEU A 1 109 ? -1.854 -7.145 17.545 1.00 78.38 109 LEU A N 1
ATOM 873 C CA . LEU A 1 109 ? -1.635 -5.734 17.817 1.00 78.38 109 LEU A CA 1
ATOM 874 C C . LEU A 1 109 ? -1.191 -5.011 16.547 1.00 78.38 109 LEU A C 1
ATOM 876 O O . LEU A 1 109 ? -1.726 -3.953 16.233 1.00 78.38 109 LEU A O 1
ATOM 880 N N . GLU A 1 110 ? -0.291 -5.604 15.764 1.00 77.94 110 GLU A N 1
ATOM 881 C CA . GLU A 1 110 ? 0.093 -5.049 14.459 1.00 77.94 110 GLU A CA 1
ATOM 882 C C . GLU A 1 110 ? -1.109 -4.934 13.520 1.00 77.94 110 GLU A C 1
ATOM 884 O O . GLU A 1 110 ? -1.335 -3.880 12.927 1.00 77.94 110 GLU A O 1
ATOM 889 N N . MET A 1 111 ? -1.931 -5.984 13.443 1.00 79.75 111 MET A N 1
ATOM 890 C CA . MET A 1 111 ? -3.164 -5.977 12.658 1.00 79.75 111 MET A CA 1
ATOM 891 C C . MET A 1 111 ? -4.125 -4.875 13.110 1.00 79.75 111 MET A C 1
ATOM 893 O O . MET A 1 111 ? -4.712 -4.195 12.266 1.00 79.75 111 MET A O 1
ATOM 897 N N . THR A 1 112 ? -4.278 -4.679 14.421 1.00 86.00 112 THR A N 1
ATOM 898 C CA . THR A 1 112 ? -5.150 -3.639 14.985 1.00 86.00 112 THR A CA 1
ATOM 899 C C . THR A 1 112 ? -4.651 -2.258 14.600 1.00 86.00 112 THR A C 1
ATOM 901 O O . THR A 1 112 ? -5.387 -1.494 13.973 1.00 86.00 112 THR A O 1
ATOM 904 N N . VAL A 1 113 ? -3.385 -1.954 14.900 1.00 86.50 113 VAL A N 1
ATOM 905 C CA . VAL A 1 113 ? -2.830 -0.630 14.620 1.00 86.50 113 VAL A CA 1
ATOM 906 C C . VAL A 1 113 ? -2.839 -0.351 13.114 1.00 86.50 113 VAL A C 1
ATOM 908 O O . VAL A 1 113 ? -3.272 0.722 12.710 1.00 86.50 113 VAL A O 1
ATOM 911 N N . HIS A 1 114 ? -2.503 -1.326 12.259 1.00 85.50 114 HIS A N 1
ATOM 912 C CA . HIS A 1 114 ? -2.577 -1.157 10.799 1.00 85.50 114 HIS A CA 1
ATOM 913 C C . HIS A 1 114 ? -3.966 -0.750 10.316 1.00 85.50 114 HIS A C 1
ATOM 915 O O . HIS A 1 114 ? -4.110 0.175 9.514 1.00 85.50 114 HIS A O 1
ATOM 921 N N . ASN A 1 115 ? -4.998 -1.474 10.761 1.00 88.44 115 ASN A N 1
ATOM 922 C CA . ASN A 1 115 ? -6.367 -1.243 10.312 1.00 88.44 115 ASN A CA 1
ATOM 923 C C . ASN A 1 115 ? -6.874 0.118 10.794 1.00 88.44 115 ASN A C 1
ATOM 925 O O . ASN A 1 115 ? -7.499 0.842 10.014 1.00 88.44 115 ASN A O 1
ATOM 929 N N . VAL A 1 116 ? -6.550 0.492 12.034 1.00 91.56 116 VAL A N 1
ATOM 930 C CA . VAL A 1 116 ? -6.896 1.802 12.590 1.00 91.56 116 VAL A CA 1
ATOM 931 C C . VAL A 1 116 ? -6.176 2.913 11.835 1.00 91.56 116 VAL A C 1
ATOM 933 O O . VAL A 1 116 ? -6.839 3.814 11.326 1.00 91.56 116 VAL A O 1
ATOM 936 N N . THR A 1 117 ? -4.855 2.828 11.665 1.00 90.19 117 THR A N 1
ATOM 937 C CA . THR A 1 117 ? -4.070 3.835 10.939 1.00 90.19 117 THR A CA 1
ATOM 938 C C . THR A 1 117 ? -4.573 4.034 9.513 1.00 90.19 117 THR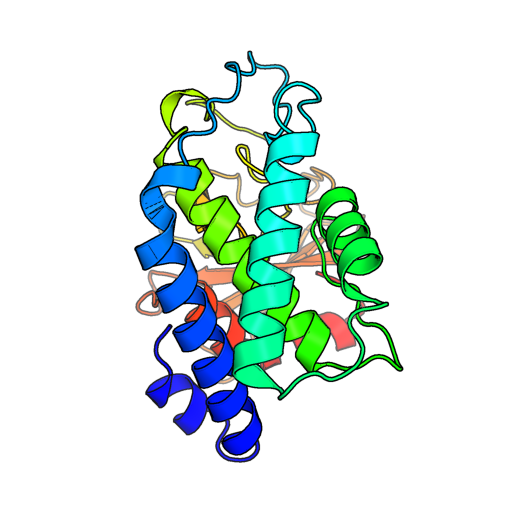 A C 1
ATOM 940 O O . THR A 1 117 ? -4.760 5.174 9.084 1.00 90.19 117 THR A O 1
ATOM 943 N N . LYS A 1 118 ? -4.872 2.946 8.790 1.00 90.50 118 LYS A N 1
ATOM 944 C CA . LYS A 1 118 ? -5.493 3.009 7.458 1.00 90.50 118 LYS A CA 1
ATOM 945 C C . LYS A 1 118 ? -6.816 3.759 7.473 1.00 90.50 118 LYS A C 1
ATOM 947 O O . LYS A 1 118 ? -7.030 4.646 6.652 1.00 90.50 118 LYS A O 1
ATOM 952 N N . GLY A 1 119 ? -7.713 3.382 8.379 1.00 92.44 119 GLY A N 1
ATOM 953 C CA . GLY A 1 119 ? -9.047 3.958 8.444 1.00 92.44 119 GLY A CA 1
ATOM 954 C C . GLY A 1 119 ? -9.029 5.436 8.830 1.00 92.44 119 GLY A C 1
ATOM 955 O O . GLY A 1 119 ? -9.643 6.249 8.142 1.00 92.44 119 GLY A O 1
ATOM 956 N N . VAL A 1 120 ? -8.257 5.800 9.856 1.00 93.25 120 VAL A N 1
ATOM 957 C CA . VAL A 1 120 ? -8.074 7.196 10.279 1.00 93.25 120 VAL A CA 1
ATOM 958 C C . VAL A 1 120 ? -7.496 8.031 9.140 1.00 93.25 120 VAL A C 1
ATOM 960 O O . VAL A 1 120 ? -8.083 9.045 8.772 1.00 93.25 120 VAL A O 1
ATOM 963 N N . LEU A 1 121 ? -6.400 7.594 8.510 1.00 92.38 121 LEU A N 1
ATOM 964 C CA . LEU A 1 121 ? -5.779 8.367 7.430 1.00 92.38 121 LEU A CA 1
ATOM 965 C C . LEU A 1 121 ? -6.609 8.391 6.146 1.00 92.38 121 LEU A C 1
ATOM 967 O O . LEU A 1 121 ? -6.516 9.351 5.386 1.00 92.38 121 LEU A O 1
ATOM 971 N N . PHE A 1 122 ? -7.450 7.387 5.900 1.00 93.50 122 PHE A N 1
ATOM 972 C CA . PHE A 1 122 ? -8.437 7.435 4.825 1.00 93.50 122 PHE A CA 1
ATOM 973 C C . PHE A 1 122 ? -9.476 8.541 5.057 1.00 93.50 122 PHE A C 1
ATOM 975 O O . PHE A 1 122 ? -9.773 9.297 4.129 1.00 93.50 122 PHE A O 1
ATOM 982 N N . PHE A 1 123 ? -10.014 8.657 6.276 1.00 94.44 123 PHE A N 1
ATOM 983 C CA . PHE A 1 123 ? -10.982 9.704 6.610 1.00 94.44 123 PHE A CA 1
ATOM 984 C C . PHE A 1 123 ? -10.345 11.090 6.645 1.00 94.44 123 PHE A C 1
ATOM 986 O O . PHE A 1 123 ? -10.873 12.002 6.016 1.00 94.44 123 PHE A O 1
ATOM 993 N N . LEU A 1 124 ? -9.169 11.232 7.261 1.00 93.81 124 LEU A N 1
ATOM 994 C CA . LEU A 1 124 ? -8.428 12.494 7.250 1.00 93.81 124 LEU A CA 1
ATOM 995 C C . LEU A 1 124 ? -8.118 12.956 5.825 1.00 93.81 124 LEU A C 1
ATOM 997 O O . LEU A 1 124 ? -8.276 14.132 5.524 1.00 93.81 124 LEU A O 1
ATOM 1001 N N . ARG A 1 125 ? -7.748 12.039 4.922 1.00 93.88 125 ARG A N 1
ATOM 1002 C CA . ARG A 1 125 ? -7.531 12.370 3.508 1.00 93.88 125 ARG A CA 1
ATOM 1003 C C . ARG A 1 125 ? -8.796 12.902 2.844 1.00 93.88 125 ARG A C 1
ATOM 1005 O O . ARG A 1 125 ? -8.709 13.859 2.092 1.00 93.88 125 ARG A O 1
ATOM 1012 N N . LYS A 1 126 ? -9.953 12.280 3.093 1.00 93.06 126 LYS A N 1
ATOM 1013 C CA . LYS A 1 126 ? -11.237 12.747 2.542 1.00 93.06 126 LYS A CA 1
ATOM 1014 C C . LYS A 1 126 ? -11.604 14.143 3.038 1.00 93.06 126 LYS A C 1
ATOM 1016 O O . LYS A 1 126 ? -12.131 14.940 2.276 1.00 93.06 126 LYS A O 1
ATOM 1021 N N . GLU A 1 127 ? -11.312 14.431 4.301 1.00 92.75 127 GLU A N 1
ATOM 1022 C CA . GLU A 1 127 ? -11.560 15.748 4.886 1.00 92.75 127 GLU A CA 1
ATOM 1023 C C . GLU A 1 127 ? -10.524 16.794 4.454 1.00 92.75 127 GLU A C 1
ATOM 1025 O O . GLU A 1 127 ? -10.770 17.979 4.636 1.00 92.75 127 GLU A O 1
ATOM 1030 N N . ASN A 1 128 ? -9.391 16.394 3.873 1.00 92.44 128 ASN A N 1
ATOM 1031 C CA . ASN A 1 128 ? -8.292 17.281 3.484 1.00 92.44 128 ASN A CA 1
ATOM 1032 C C . ASN A 1 128 ? -7.856 17.018 2.028 1.00 92.44 128 ASN A C 1
ATOM 1034 O O . ASN A 1 128 ? -6.670 16.892 1.736 1.00 92.44 128 ASN A O 1
ATOM 1038 N N . GLU A 1 129 ? -8.798 16.869 1.092 1.00 90.50 129 GLU A N 1
ATOM 1039 C CA . GLU A 1 129 ? -8.449 16.703 -0.331 1.00 90.50 129 GLU A CA 1
ATOM 1040 C C . GLU A 1 129 ? -7.816 17.971 -0.924 1.00 90.50 129 GLU A C 1
ATOM 1042 O O . GLU A 1 129 ? -7.033 17.891 -1.868 1.00 90.50 129 GLU A O 1
ATOM 1047 N N . ASP A 1 130 ? -8.124 19.131 -0.344 1.00 88.81 130 ASP A N 1
ATOM 1048 C CA . ASP A 1 130 ? -7.665 20.454 -0.759 1.00 88.81 130 ASP A CA 1
ATOM 1049 C C . ASP A 1 130 ? -6.168 20.695 -0.531 1.00 88.81 130 ASP A C 1
ATOM 1051 O O . ASP A 1 130 ? -5.568 21.463 -1.281 1.00 88.81 130 ASP A O 1
ATOM 1055 N N . ILE A 1 131 ? -5.551 20.002 0.432 1.00 88.06 131 ILE A N 1
ATOM 1056 C CA . ILE A 1 131 ? -4.108 20.123 0.698 1.00 88.06 131 ILE A CA 1
ATOM 1057 C C . ILE A 1 131 ? -3.265 19.202 -0.188 1.00 88.06 131 ILE A C 1
ATOM 1059 O O . ILE A 1 131 ? -2.042 19.285 -0.168 1.00 88.06 131 ILE A O 1
ATOM 1063 N N . ILE A 1 132 ? -3.887 18.276 -0.928 1.00 90.19 132 ILE A N 1
ATOM 1064 C CA . ILE A 1 132 ? -3.149 17.344 -1.782 1.00 90.19 132 ILE A CA 1
ATOM 1065 C C . ILE A 1 132 ? -2.704 18.096 -3.045 1.00 90.19 132 ILE A C 1
ATOM 1067 O O . ILE A 1 132 ? -3.558 18.561 -3.808 1.00 90.19 132 ILE A O 1
ATOM 1071 N N . PRO A 1 133 ? -1.391 18.177 -3.336 1.00 87.94 133 PRO A N 1
ATOM 1072 C CA . PRO A 1 133 ? -0.902 18.863 -4.522 1.00 87.94 133 PRO A CA 1
ATOM 1073 C C . PRO A 1 133 ? -1.516 18.306 -5.810 1.00 87.94 133 PRO A C 1
ATOM 1075 O O . PRO A 1 133 ? -1.555 17.093 -6.037 1.00 87.94 133 PRO A O 1
ATOM 1078 N N . LYS A 1 134 ? -1.949 19.206 -6.702 1.00 85.12 134 LYS A N 1
ATOM 1079 C CA . LYS A 1 134 ? -2.507 18.835 -8.018 1.00 85.12 134 LYS A CA 1
ATOM 1080 C C . LYS A 1 134 ? -1.486 18.116 -8.900 1.00 85.12 134 LYS A C 1
ATOM 1082 O O . LYS A 1 134 ? -1.852 17.283 -9.730 1.00 85.12 134 LYS A O 1
ATOM 1087 N N . THR A 1 135 ? -0.212 18.456 -8.740 1.00 86.19 135 THR A N 1
ATOM 1088 C CA . THR A 1 135 ? 0.924 17.832 -9.412 1.00 86.19 135 THR A CA 1
ATOM 1089 C C . THR A 1 135 ? 1.837 17.211 -8.367 1.00 86.19 135 THR A C 1
ATOM 1091 O O . THR A 1 135 ? 2.165 17.825 -7.357 1.00 86.19 135 THR A O 1
ATOM 1094 N N . TRP A 1 136 ? 2.257 15.969 -8.606 1.00 90.38 136 TRP A N 1
ATOM 1095 C CA . TRP A 1 136 ? 3.132 15.254 -7.687 1.00 90.38 136 TRP A CA 1
ATOM 1096 C C . TRP A 1 136 ? 4.097 14.356 -8.453 1.00 90.38 136 TRP A C 1
ATOM 1098 O O . TRP A 1 136 ? 3.682 1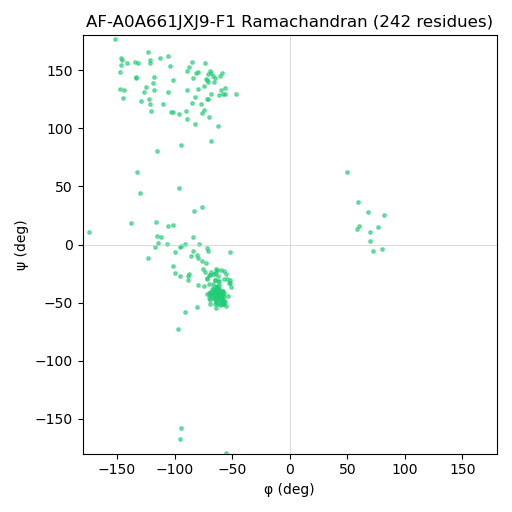3.557 -9.293 1.00 90.38 136 TRP A O 1
ATOM 1108 N N . SER A 1 137 ? 5.392 14.514 -8.188 1.00 87.00 137 SER A N 1
ATOM 1109 C CA . SER A 1 137 ? 6.471 13.835 -8.918 1.00 87.00 137 SER A CA 1
ATOM 1110 C C . SER A 1 137 ? 7.307 12.898 -8.041 1.00 87.00 137 SER A C 1
ATOM 1112 O O . SER A 1 137 ? 8.200 12.220 -8.561 1.00 87.00 137 SER A O 1
ATOM 1114 N N . HIS A 1 138 ? 7.005 12.827 -6.741 1.00 90.44 138 HIS A N 1
ATOM 1115 C CA . HIS A 1 138 ? 7.675 11.951 -5.786 1.00 90.44 138 HIS A CA 1
ATOM 1116 C C . HIS A 1 138 ? 7.023 10.564 -5.738 1.00 90.44 138 HIS A C 1
ATOM 1118 O O . HIS A 1 138 ? 5.833 10.384 -6.008 1.00 90.44 138 HIS A O 1
ATOM 1124 N N . GLY A 1 139 ? 7.823 9.560 -5.376 1.00 92.06 139 GLY A N 1
ATOM 1125 C CA . GLY A 1 139 ? 7.341 8.188 -5.236 1.00 92.06 139 GLY A CA 1
ATOM 1126 C C . GLY A 1 139 ? 6.631 7.898 -3.914 1.00 92.06 139 GLY A C 1
ATOM 1127 O O . GLY A 1 139 ? 6.032 6.840 -3.800 1.00 92.06 139 GLY A O 1
ATOM 1128 N N . LYS A 1 140 ? 6.659 8.811 -2.936 1.00 91.50 140 LYS A N 1
ATOM 1129 C CA . LYS A 1 140 ? 5.868 8.740 -1.694 1.00 91.50 140 LYS A CA 1
ATOM 1130 C C . LYS A 1 140 ? 4.465 9.307 -1.900 1.00 91.50 140 LYS A C 1
ATOM 1132 O O . LYS A 1 140 ? 4.259 10.124 -2.791 1.00 91.50 140 LYS A O 1
ATOM 1137 N N . CYS A 1 141 ? 3.511 8.913 -1.064 1.00 92.25 141 CYS A N 1
ATOM 1138 C CA . CYS A 1 141 ? 2.167 9.479 -1.074 1.00 92.25 141 CYS A CA 1
ATOM 1139 C C . CYS A 1 141 ? 2.202 10.989 -0.756 1.00 92.25 141 CYS A C 1
ATOM 1141 O O . CYS A 1 141 ? 2.749 11.346 0.286 1.00 92.25 141 CYS A O 1
ATOM 1143 N N . PRO A 1 142 ? 1.571 11.858 -1.571 1.00 92.00 142 PRO A N 1
ATOM 1144 C CA . PRO A 1 142 ? 1.521 13.302 -1.310 1.00 92.00 142 PRO A CA 1
ATOM 1145 C C . PRO A 1 142 ? 0.761 13.673 -0.033 1.00 92.00 142 PRO A C 1
ATOM 1147 O O . PRO A 1 142 ? 0.935 14.762 0.490 1.00 92.00 142 PRO A O 1
ATOM 1150 N N . PHE A 1 143 ? -0.108 12.784 0.453 1.00 92.62 143 PHE A N 1
ATOM 1151 C CA . PHE A 1 143 ? -0.919 13.047 1.635 1.00 92.62 143 PHE A CA 1
ATOM 1152 C C . PHE A 1 143 ? -0.231 12.591 2.924 1.00 92.62 143 PHE A C 1
ATOM 1154 O O . PHE A 1 143 ? -0.017 13.390 3.823 1.00 92.62 143 PHE A O 1
ATOM 1161 N N . CYS A 1 144 ? 0.122 11.305 3.036 1.00 90.50 144 CYS A N 1
ATOM 1162 C CA . CYS A 1 144 ? 0.643 10.727 4.283 1.00 90.50 144 CYS A CA 1
ATOM 1163 C C . CYS A 1 144 ? 2.118 10.309 4.219 1.00 90.50 144 CYS A C 1
ATOM 1165 O O . CYS A 1 144 ? 2.590 9.640 5.130 1.00 90.50 144 CYS A O 1
ATOM 1167 N N . GLY A 1 145 ? 2.835 10.608 3.131 1.00 88.88 145 GLY A N 1
ATOM 1168 C CA . GLY A 1 145 ? 4.273 10.335 3.018 1.00 88.88 145 GLY A CA 1
ATOM 1169 C C . GLY A 1 145 ? 4.656 8.857 2.854 1.00 88.88 145 GLY A C 1
ATOM 1170 O O . GLY A 1 145 ? 5.818 8.547 2.600 1.00 88.88 145 GLY A O 1
ATOM 1171 N N . THR A 1 146 ? 3.706 7.922 2.942 1.00 88.94 146 THR A N 1
ATOM 1172 C CA . THR A 1 146 ? 3.986 6.484 2.827 1.00 88.94 146 THR A CA 1
ATOM 1173 C C . THR A 1 146 ? 4.351 6.080 1.398 1.00 88.94 146 THR A C 1
ATOM 1175 O O . THR A 1 146 ? 3.722 6.529 0.436 1.00 88.94 146 THR A O 1
ATOM 1178 N N . TYR A 1 147 ? 5.333 5.191 1.247 1.00 90.56 147 TYR A N 1
ATOM 1179 C CA . TYR A 1 147 ? 5.652 4.580 -0.042 1.00 90.56 147 TYR A CA 1
ATOM 1180 C C . TYR A 1 147 ? 4.535 3.626 -0.515 1.00 90.56 147 TYR A C 1
ATOM 1182 O O . TYR A 1 147 ? 3.835 3.009 0.294 1.00 90.56 147 TYR A O 1
ATOM 1190 N N . PRO A 1 148 ? 4.317 3.508 -1.833 1.00 92.44 148 PRO A N 1
ATOM 1191 C CA . PRO A 1 148 ? 3.334 2.596 -2.401 1.00 92.44 148 PRO A CA 1
ATOM 1192 C C . PRO A 1 148 ? 3.783 1.139 -2.261 1.00 92.44 148 PRO A C 1
ATOM 1194 O O . PRO A 1 148 ? 4.961 0.837 -2.413 1.00 92.44 148 PRO A O 1
ATOM 1197 N N . ARG A 1 149 ? 2.825 0.224 -2.074 1.00 89.12 149 ARG A N 1
ATOM 1198 C CA . ARG A 1 149 ? 3.062 -1.231 -2.223 1.00 89.12 149 ARG A CA 1
ATOM 1199 C C . ARG A 1 149 ? 2.598 -1.784 -3.566 1.00 89.12 149 ARG A C 1
ATOM 1201 O O . ARG A 1 149 ? 3.101 -2.803 -4.027 1.00 89.12 149 ARG A O 1
ATOM 1208 N N . LEU A 1 150 ? 1.645 -1.098 -4.192 1.00 94.19 150 LEU A N 1
ATOM 1209 C CA . LEU A 1 150 ? 0.999 -1.539 -5.418 1.00 94.19 150 LEU A CA 1
ATOM 1210 C C . LEU A 1 150 ? 0.935 -0.390 -6.422 1.00 94.19 150 LEU A C 1
ATOM 1212 O O . LEU A 1 150 ? 0.714 0.771 -6.057 1.00 94.19 150 LEU A O 1
ATOM 1216 N N . ALA A 1 151 ? 1.094 -0.734 -7.690 1.00 96.69 151 ALA A N 1
ATOM 1217 C CA . ALA A 1 151 ? 0.839 0.129 -8.825 1.00 96.69 151 ALA A CA 1
ATOM 1218 C C . ALA A 1 151 ? -0.206 -0.496 -9.757 1.00 96.69 151 ALA A C 1
ATOM 1220 O O . ALA A 1 151 ? -0.418 -1.707 -9.763 1.00 96.69 151 ALA A O 1
ATOM 1221 N N . TYR A 1 152 ? -0.838 0.346 -10.563 1.00 96.88 152 TYR A N 1
ATOM 1222 C CA . TYR A 1 152 ? -1.714 -0.054 -11.655 1.00 96.88 152 TYR A CA 1
ATOM 1223 C C . TYR A 1 152 ? -1.174 0.527 -12.951 1.00 96.88 152 TYR A C 1
ATOM 1225 O O . TYR A 1 152 ? -1.035 1.748 -13.075 1.00 96.88 152 TYR A O 1
ATOM 1233 N N . ASP A 1 153 ? -0.867 -0.340 -13.907 1.00 95.94 153 ASP A N 1
ATOM 1234 C CA . ASP A 1 153 ? -0.422 0.027 -15.243 1.00 95.94 153 ASP A CA 1
ATOM 1235 C C . ASP A 1 153 ? -1.577 -0.137 -16.235 1.00 95.94 153 ASP A C 1
ATOM 1237 O O . ASP A 1 153 ? -2.014 -1.253 -16.510 1.00 95.94 153 ASP A O 1
ATOM 1241 N N . SER A 1 154 ? -2.046 0.979 -16.799 1.00 94.69 154 SER A N 1
ATOM 1242 C CA . SER A 1 154 ? -2.918 0.993 -17.980 1.00 94.69 154 SER A CA 1
ATOM 1243 C C . SER A 1 154 ? -2.082 1.192 -19.250 1.00 94.69 154 SER A C 1
ATOM 1245 O O . SER A 1 154 ? -0.853 1.096 -19.218 1.00 94.69 154 SER A O 1
ATOM 1247 N N . GLU A 1 155 ? -2.714 1.481 -20.389 1.00 90.69 155 GLU A N 1
ATOM 1248 C CA . GLU A 1 155 ? -1.999 1.851 -21.619 1.00 90.69 155 GLU A CA 1
ATOM 1249 C C . GLU A 1 155 ? -1.216 3.160 -21.447 1.00 90.69 155 GLU A C 1
ATOM 1251 O O . GLU A 1 155 ? -0.005 3.221 -21.652 1.00 90.69 155 GLU A O 1
ATOM 1256 N N . ASP A 1 156 ? -1.886 4.202 -20.971 1.00 91.44 156 ASP A N 1
ATOM 1257 C CA . ASP A 1 156 ? -1.393 5.578 -20.975 1.00 91.44 156 ASP A CA 1
ATOM 1258 C C . ASP A 1 156 ? -0.580 5.944 -19.727 1.00 91.44 156 ASP A C 1
ATOM 1260 O O . ASP A 1 156 ? 0.354 6.743 -19.800 1.00 91.44 156 ASP A O 1
ATOM 1264 N N . LYS A 1 157 ? -0.875 5.341 -18.572 1.00 93.88 157 LYS A N 1
ATOM 1265 C CA . LYS A 1 157 ? -0.307 5.780 -17.291 1.00 93.88 157 LYS A CA 1
ATOM 1266 C C . LYS A 1 157 ? -0.036 4.642 -16.312 1.00 93.88 157 LYS A C 1
ATOM 1268 O O . LYS A 1 157 ? -0.637 3.572 -16.364 1.00 93.88 157 LYS A O 1
ATOM 1273 N N . ARG A 1 158 ? 0.855 4.941 -15.370 1.00 95.94 158 ARG A N 1
ATOM 1274 C CA . ARG A 1 158 ? 1.019 4.197 -14.124 1.00 95.94 158 ARG A CA 1
ATOM 1275 C C . ARG A 1 158 ? 0.442 5.013 -12.979 1.00 95.94 158 ARG A C 1
ATOM 1277 O O . ARG A 1 158 ? 0.779 6.191 -12.833 1.00 95.94 158 ARG A O 1
ATOM 1284 N N . MET A 1 159 ? -0.386 4.373 -12.164 1.00 96.50 159 MET A N 1
ATOM 1285 C CA . MET A 1 159 ? -0.917 4.924 -10.921 1.00 96.50 159 MET A CA 1
ATOM 1286 C C . MET A 1 159 ? -0.299 4.184 -9.739 1.00 96.50 159 MET A C 1
ATOM 1288 O O . MET A 1 159 ? -0.452 2.973 -9.632 1.00 96.50 159 MET A O 1
ATOM 1292 N N . LEU A 1 160 ? 0.385 4.894 -8.847 1.00 96.50 160 LEU A N 1
ATOM 1293 C CA . LEU A 1 160 ? 0.800 4.353 -7.553 1.00 96.50 160 LEU A CA 1
ATOM 1294 C C . LEU A 1 160 ? -0.383 4.381 -6.585 1.00 96.50 160 LEU A C 1
ATOM 1296 O O . LEU A 1 160 ? -1.224 5.277 -6.672 1.00 96.50 160 LEU A O 1
ATOM 1300 N N . CYS A 1 161 ? -0.438 3.426 -5.658 1.00 94.88 161 CYS A N 1
ATOM 1301 C CA . CYS A 1 161 ? -1.458 3.366 -4.619 1.00 94.88 161 CYS A CA 1
ATOM 1302 C C . CYS A 1 161 ? -0.829 3.380 -3.224 1.00 94.88 161 CYS A C 1
ATOM 1304 O O . CYS A 1 161 ? -0.015 2.519 -2.881 1.00 94.88 161 CYS A O 1
ATOM 1306 N N . CYS A 1 162 ? -1.257 4.326 -2.387 1.00 92.31 162 CYS A N 1
ATOM 1307 C CA . CYS A 1 162 ? -0.865 4.361 -0.985 1.00 92.31 162 CYS A CA 1
ATOM 1308 C C . CYS A 1 162 ? -1.555 3.212 -0.232 1.00 92.31 162 CYS A C 1
ATOM 1310 O O . CYS A 1 162 ? -2.787 3.137 -0.248 1.00 92.31 162 CYS A O 1
ATOM 1312 N N . PRO A 1 163 ? -0.809 2.340 0.470 1.00 87.69 163 PRO A N 1
ATOM 1313 C CA . PRO A 1 163 ? -1.402 1.240 1.223 1.00 87.69 163 PRO A CA 1
ATOM 1314 C C . PRO A 1 163 ? -2.117 1.714 2.496 1.00 87.69 163 PRO A C 1
ATOM 1316 O O . PRO A 1 163 ? -2.889 0.945 3.066 1.00 87.69 163 PRO A O 1
ATOM 1319 N N . ILE A 1 164 ? -1.859 2.951 2.940 1.00 88.75 164 ILE A N 1
ATOM 1320 C CA . ILE A 1 164 ? -2.359 3.511 4.197 1.00 88.75 164 ILE A CA 1
ATOM 1321 C C . ILE A 1 164 ? -3.611 4.365 3.975 1.00 88.75 164 ILE A C 1
ATOM 1323 O O . ILE A 1 164 ? -4.714 3.920 4.274 1.00 88.75 164 ILE A O 1
ATOM 1327 N N . CYS A 1 165 ? -3.476 5.557 3.389 1.00 91.94 165 CYS A N 1
ATOM 1328 C CA . CYS A 1 165 ? -4.611 6.464 3.168 1.00 91.94 165 CYS A CA 1
ATOM 1329 C C . CYS A 1 165 ? -5.410 6.156 1.886 1.00 91.94 165 CYS A C 1
ATOM 1331 O O . CYS A 1 165 ? -6.410 6.812 1.594 1.00 91.94 165 CYS A O 1
ATOM 1333 N N . GLY A 1 166 ? -4.945 5.207 1.063 1.00 91.81 166 GLY A N 1
ATOM 1334 C CA . GLY A 1 166 ? -5.594 4.815 -0.191 1.00 91.81 166 GLY A CA 1
ATOM 1335 C C 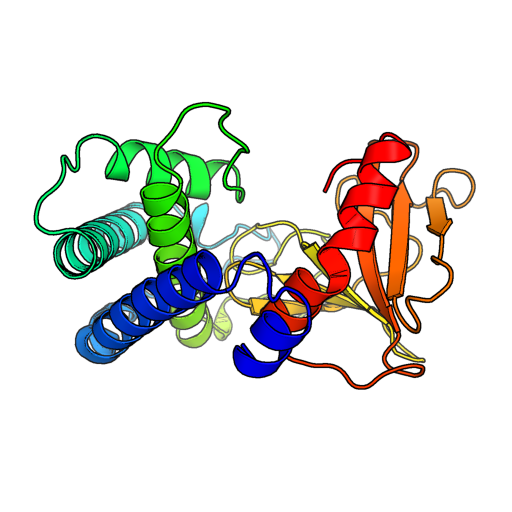. GLY A 1 166 ? -5.538 5.862 -1.307 1.00 91.81 166 GLY A C 1
ATOM 1336 O O . GLY A 1 166 ? -6.287 5.745 -2.273 1.00 91.81 166 GLY A O 1
ATOM 1337 N N . HIS A 1 167 ? -4.753 6.938 -1.166 1.00 94.19 167 HIS A N 1
ATOM 1338 C CA . HIS A 1 167 ? -4.585 7.926 -2.237 1.00 94.19 167 HIS A CA 1
ATOM 1339 C C . HIS A 1 167 ? -3.851 7.307 -3.433 1.00 94.19 167 HIS A C 1
ATOM 1341 O O . HIS A 1 167 ? -2.948 6.488 -3.246 1.00 94.19 167 HIS A O 1
ATOM 1347 N N . THR A 1 168 ? -4.207 7.726 -4.646 1.00 94.50 168 THR A N 1
ATOM 1348 C CA . THR A 1 168 ? -3.581 7.257 -5.887 1.00 94.50 168 THR A CA 1
ATOM 1349 C C . THR A 1 168 ? -3.070 8.425 -6.711 1.00 94.50 168 THR A C 1
ATOM 1351 O O . THR A 1 168 ? -3.809 9.384 -6.916 1.00 94.50 168 THR A O 1
ATOM 1354 N N . TRP A 1 169 ? -1.855 8.324 -7.246 1.00 95.25 169 TRP A N 1
ATOM 1355 C CA . TRP A 1 169 ? -1.238 9.394 -8.035 1.00 95.25 169 TRP A CA 1
ATOM 1356 C C . TRP A 1 169 ? -0.451 8.838 -9.221 1.00 95.25 169 TRP A C 1
ATOM 1358 O O . TRP A 1 169 ? -0.034 7.678 -9.224 1.00 95.25 169 TRP A O 1
ATOM 1368 N N . ARG A 1 170 ? -0.274 9.661 -10.259 1.00 95.56 170 ARG A N 1
ATOM 1369 C CA . ARG A 1 170 ? 0.500 9.285 -11.449 1.00 95.56 170 ARG A CA 1
ATOM 1370 C C . ARG A 1 170 ? 1.988 9.245 -11.120 1.00 95.56 170 ARG A C 1
ATOM 1372 O O . ARG A 1 170 ? 2.487 10.123 -10.424 1.00 95.56 170 ARG A O 1
ATOM 1379 N N . PHE A 1 171 ? 2.704 8.277 -11.682 1.00 95.94 171 PHE A N 1
ATOM 1380 C CA . PHE A 1 171 ? 4.160 8.201 -11.554 1.00 95.94 171 PHE A CA 1
ATOM 1381 C C . PHE A 1 171 ? 4.804 7.594 -12.810 1.00 95.94 171 PHE A C 1
ATOM 1383 O O . PHE A 1 171 ? 4.179 6.753 -13.453 1.00 95.94 171 PHE A O 1
ATOM 1390 N N . PRO A 1 172 ? 6.031 7.978 -13.204 1.00 94.81 172 PRO A N 1
ATOM 1391 C CA . PRO A 1 172 ? 6.676 7.410 -14.390 1.00 94.81 172 PRO A CA 1
ATOM 1392 C C . PRO A 1 172 ? 6.981 5.908 -14.253 1.00 94.81 172 PRO A C 1
ATOM 1394 O O . PRO A 1 172 ? 7.407 5.445 -13.198 1.00 94.81 172 PRO A O 1
ATOM 1397 N N . ARG A 1 173 ? 6.835 5.142 -15.346 1.00 92.19 173 ARG A N 1
ATOM 1398 C CA . ARG A 1 173 ? 7.148 3.695 -15.362 1.00 92.19 173 ARG A CA 1
ATOM 1399 C C . ARG A 1 173 ? 8.640 3.399 -15.210 1.00 92.19 173 ARG A C 1
ATOM 1401 O O . ARG A 1 173 ? 9.010 2.449 -14.529 1.00 92.19 173 ARG A O 1
ATOM 1408 N N . LEU A 1 174 ? 9.480 4.226 -15.832 1.00 93.06 174 LEU A N 1
ATOM 1409 C CA . LEU A 1 174 ? 10.942 4.107 -15.835 1.00 93.06 174 LEU A CA 1
ATOM 1410 C C . LEU A 1 174 ? 11.572 5.003 -14.760 1.00 93.06 174 LEU A C 1
ATOM 1412 O O . LEU A 1 174 ? 12.471 5.798 -15.026 1.00 93.06 174 LEU A O 1
ATOM 1416 N N . ARG A 1 175 ? 11.045 4.916 -13.538 1.00 96.62 175 ARG A N 1
ATOM 1417 C CA . ARG A 1 175 ? 11.600 5.576 -12.357 1.00 96.62 175 ARG A CA 1
ATOM 1418 C C . ARG A 1 175 ? 11.332 4.711 -11.133 1.00 96.62 175 ARG A C 1
ATOM 1420 O O . ARG A 1 175 ? 10.219 4.230 -10.949 1.00 96.62 175 ARG A O 1
ATOM 1427 N N . CYS A 1 176 ? 12.337 4.511 -10.287 1.00 96.94 176 CYS A N 1
ATOM 1428 C CA . CYS A 1 176 ? 12.144 3.836 -9.006 1.00 96.94 176 CYS A CA 1
ATOM 1429 C C . CYS A 1 176 ? 11.376 4.759 -8.038 1.00 96.94 176 CYS A C 1
ATOM 1431 O O . CYS A 1 176 ? 11.855 5.867 -7.794 1.00 96.94 176 CYS A O 1
ATOM 1433 N N . PRO A 1 177 ? 10.243 4.335 -7.447 1.00 94.81 177 PRO A N 1
ATOM 1434 C CA . PRO A 1 177 ? 9.504 5.163 -6.490 1.00 94.81 177 PRO A CA 1
ATOM 1435 C C . PRO A 1 177 ? 10.256 5.368 -5.164 1.00 94.81 177 PRO A C 1
ATOM 1437 O O . PRO A 1 177 ? 10.017 6.357 -4.483 1.00 94.81 177 PRO A O 1
ATOM 1440 N N . CYS A 1 178 ? 11.183 4.472 -4.811 1.00 94.38 178 CYS A N 1
ATOM 1441 C CA . CYS A 1 178 ? 11.963 4.563 -3.576 1.00 94.38 178 CYS A CA 1
ATOM 1442 C C . CYS A 1 178 ? 13.146 5.543 -3.698 1.00 94.38 178 CYS A C 1
ATOM 1444 O O . CYS A 1 178 ? 13.270 6.468 -2.904 1.00 94.38 178 CYS A O 1
ATOM 1446 N N . CYS A 1 179 ? 14.010 5.377 -4.709 1.00 95.44 179 CYS A N 1
ATOM 1447 C CA . CYS A 1 179 ? 15.261 6.146 -4.824 1.00 95.44 179 CYS A CA 1
ATOM 1448 C C . CYS A 1 179 ? 15.339 7.079 -6.043 1.00 95.44 179 CYS A C 1
ATOM 1450 O O . CYS A 1 179 ? 16.407 7.614 -6.338 1.00 95.44 179 CYS A O 1
ATOM 1452 N N . ASN A 1 180 ? 14.243 7.236 -6.793 1.00 95.94 180 ASN A N 1
ATOM 1453 C CA . ASN A 1 180 ? 14.150 8.046 -8.014 1.00 95.94 180 ASN A CA 1
ATOM 1454 C C . ASN A 1 180 ? 15.114 7.655 -9.151 1.00 95.94 180 ASN A C 1
ATOM 1456 O O . ASN A 1 180 ? 15.241 8.399 -10.120 1.00 95.94 180 ASN A O 1
ATOM 1460 N N . ASN A 1 181 ? 15.760 6.484 -9.087 1.00 97.56 181 ASN A N 1
ATOM 1461 C CA . ASN A 1 181 ? 16.635 5.998 -10.155 1.00 97.56 181 ASN A CA 1
ATOM 1462 C C . ASN A 1 181 ? 15.886 5.889 -11.492 1.00 97.56 181 ASN A C 1
ATOM 1464 O O . ASN A 1 181 ? 14.833 5.253 -11.542 1.00 97.56 181 ASN A O 1
ATOM 1468 N N . THR A 1 182 ? 16.456 6.457 -12.556 1.00 97.25 182 THR A N 1
ATOM 1469 C CA . THR A 1 182 ? 15.933 6.411 -13.935 1.00 97.25 182 THR A CA 1
ATOM 1470 C C . THR A 1 182 ? 16.840 5.641 -14.899 1.00 97.25 182 THR A C 1
ATOM 1472 O O . THR A 1 182 ? 16.529 5.554 -16.084 1.00 97.25 182 THR A O 1
ATOM 1475 N N . ASP A 1 183 ? 17.954 5.074 -14.421 1.00 97.62 183 ASP A N 1
ATOM 1476 C CA . ASP A 1 183 ? 18.830 4.236 -15.244 1.00 97.62 183 ASP A CA 1
ATOM 1477 C C . ASP A 1 183 ? 18.141 2.905 -15.575 1.00 97.62 183 ASP A C 1
ATOM 1479 O O . ASP A 1 183 ? 17.972 2.046 -14.704 1.00 97.62 183 ASP A O 1
ATOM 1483 N N . HIS A 1 184 ? 17.758 2.741 -16.842 1.00 95.12 184 HIS A N 1
ATOM 1484 C CA . HIS A 1 184 ? 17.052 1.568 -17.349 1.00 95.12 184 HIS A CA 1
ATOM 1485 C C . HIS A 1 184 ? 17.869 0.273 -17.249 1.00 95.12 184 HIS A C 1
ATOM 1487 O O . HIS A 1 184 ? 17.268 -0.791 -17.191 1.00 95.12 184 HIS A O 1
ATOM 1493 N N . ASN A 1 185 ? 19.203 0.330 -17.162 1.00 97.19 185 ASN A N 1
ATOM 1494 C CA . ASN A 1 185 ? 20.036 -0.867 -16.973 1.00 97.19 185 ASN A CA 1
ATOM 1495 C C . ASN A 1 185 ? 19.949 -1.417 -15.539 1.00 97.19 185 ASN A C 1
ATOM 1497 O O . ASN A 1 185 ? 20.193 -2.602 -15.278 1.00 97.19 185 ASN A O 1
ATOM 1501 N N . LEU A 1 186 ? 19.593 -0.543 -14.594 1.00 97.88 186 LEU A N 1
ATOM 1502 C CA . LEU A 1 186 ? 19.415 -0.862 -13.179 1.00 97.88 186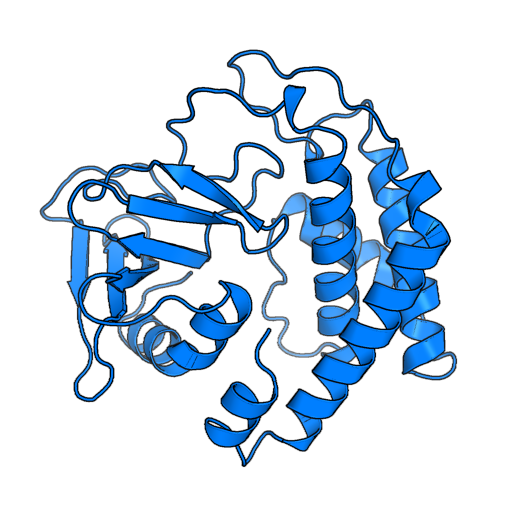 LEU A CA 1
ATOM 1503 C C . LEU A 1 186 ? 17.944 -1.054 -12.796 1.00 97.88 186 LEU A C 1
ATOM 1505 O O . LEU A 1 186 ? 17.665 -1.448 -11.663 1.00 97.88 186 LEU A O 1
ATOM 1509 N N . LEU A 1 187 ? 17.013 -0.787 -13.708 1.00 98.19 187 LEU A N 1
ATOM 1510 C CA . LEU A 1 187 ? 15.594 -1.075 -13.546 1.00 98.19 187 LEU A CA 1
ATOM 1511 C C . LEU A 1 187 ? 15.247 -2.347 -14.316 1.00 98.19 187 LEU A C 1
ATOM 1513 O O . LEU A 1 187 ? 15.747 -2.586 -15.408 1.00 98.19 187 LEU A O 1
ATOM 1517 N N . GLY A 1 188 ? 14.375 -3.167 -13.752 1.00 97.25 188 GLY A N 1
ATOM 1518 C CA . GLY A 1 188 ? 13.892 -4.363 -14.423 1.00 97.25 188 GLY A CA 1
ATOM 1519 C C . GLY A 1 188 ? 12.503 -4.732 -13.949 1.00 97.25 188 GLY A C 1
ATOM 1520 O O . GLY A 1 188 ? 11.932 -4.080 -13.070 1.00 97.25 188 GLY A O 1
ATOM 1521 N N . TYR A 1 189 ? 11.954 -5.770 -14.557 1.00 97.25 189 TYR A N 1
ATOM 1522 C CA . TYR A 1 189 ? 10.746 -6.404 -14.071 1.00 97.25 189 TYR A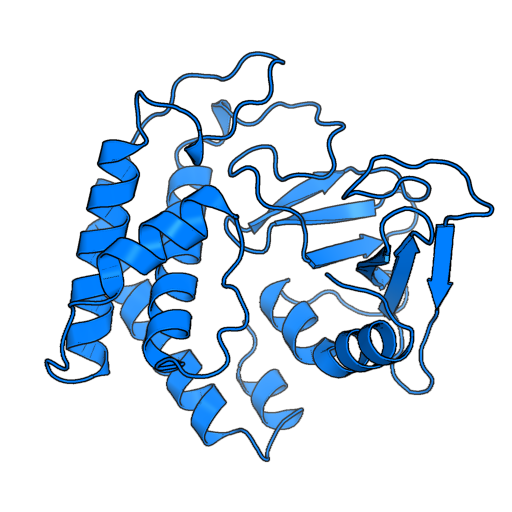 CA 1
ATOM 1523 C C . TYR A 1 189 ? 10.785 -7.899 -14.353 1.00 97.25 189 TYR A C 1
ATOM 1525 O O . TYR A 1 189 ? 11.533 -8.347 -15.222 1.00 97.25 189 TYR A O 1
ATOM 1533 N N . PHE A 1 190 ? 9.962 -8.649 -13.633 1.00 96.94 190 PHE A N 1
ATOM 1534 C CA . PHE A 1 190 ? 9.646 -10.031 -13.963 1.00 96.94 190 PHE A CA 1
ATOM 1535 C C . PHE A 1 190 ? 8.135 -10.275 -13.862 1.00 96.94 190 PHE A C 1
ATOM 1537 O O . PHE A 1 190 ? 7.406 -9.536 -13.192 1.00 96.94 190 PHE A O 1
ATOM 1544 N N . GLU A 1 191 ? 7.681 -11.301 -14.574 1.00 95.75 191 GLU A N 1
ATOM 1545 C CA . GLU A 1 191 ? 6.354 -11.915 -14.467 1.00 95.75 191 GLU A CA 1
ATOM 15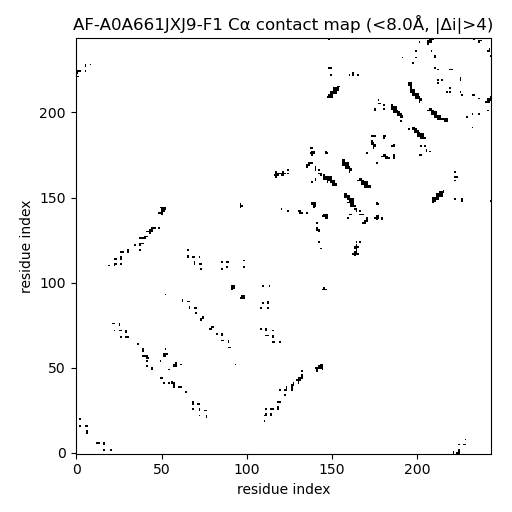46 C C . GLU A 1 191 ? 6.554 -13.337 -13.910 1.00 95.75 191 GLU A C 1
ATOM 1548 O O . GLU A 1 191 ? 7.670 -13.859 -13.959 1.00 95.75 191 GLU A O 1
ATOM 1553 N N . ALA A 1 192 ? 5.506 -13.945 -13.357 1.00 92.62 192 ALA A N 1
ATOM 1554 C CA . ALA A 1 192 ? 5.555 -15.316 -12.859 1.00 92.62 192 ALA A CA 1
ATOM 1555 C C . ALA A 1 192 ? 4.556 -16.191 -13.618 1.00 92.62 192 ALA A C 1
ATOM 1557 O O . ALA A 1 192 ? 3.420 -15.774 -13.866 1.00 92.62 192 ALA A O 1
ATOM 1558 N N . ASP A 1 193 ? 4.972 -17.410 -13.954 1.00 87.69 193 ASP A N 1
ATOM 1559 C CA . ASP A 1 193 ? 4.100 -18.382 -14.607 1.00 87.69 193 ASP A CA 1
ATOM 1560 C C . ASP A 1 193 ? 2.881 -18.682 -13.723 1.00 87.69 193 ASP A C 1
ATOM 1562 O O . ASP A 1 193 ? 2.995 -18.892 -12.515 1.00 87.69 193 ASP A O 1
ATOM 1566 N N . GLY A 1 194 ? 1.691 -18.672 -14.326 1.00 83.69 194 GLY A N 1
ATOM 1567 C CA . GLY A 1 194 ? 0.427 -18.898 -13.618 1.00 83.69 194 GLY A CA 1
ATOM 1568 C C . GLY A 1 194 ? -0.133 -17.688 -12.857 1.00 83.69 194 GLY A C 1
ATOM 1569 O O . GLY A 1 194 ? -1.253 -17.777 -12.358 1.00 83.69 194 GLY A O 1
ATOM 1570 N N . ILE A 1 195 ? 0.574 -16.550 -12.803 1.00 87.31 195 ILE A N 1
ATOM 1571 C CA . ILE A 1 195 ? 0.087 -15.306 -12.178 1.00 87.31 195 ILE A CA 1
ATOM 1572 C C . ILE A 1 195 ? -0.057 -14.220 -13.247 1.00 87.31 195 ILE A C 1
ATOM 1574 O O . ILE A 1 195 ? 0.796 -13.349 -13.433 1.00 87.31 195 ILE A O 1
ATOM 1578 N N . GLU A 1 196 ? -1.164 -14.276 -13.985 1.00 89.75 196 GLU A N 1
ATOM 1579 C CA . GLU A 1 196 ? -1.398 -13.362 -15.097 1.00 89.75 196 GLU A CA 1
ATOM 1580 C C . GLU A 1 196 ? -1.729 -11.932 -14.638 1.00 89.75 196 GLU A C 1
ATOM 1582 O O . GLU A 1 196 ? -2.453 -11.686 -13.667 1.00 89.75 196 GLU A O 1
ATOM 1587 N N . GLY A 1 197 ? -1.213 -10.959 -15.392 1.00 93.56 197 GLY A N 1
ATOM 1588 C CA . GLY A 1 197 ? -1.551 -9.551 -15.216 1.00 93.56 197 GLY A CA 1
ATOM 1589 C C . GLY A 1 197 ? -0.872 -8.886 -14.023 1.00 93.56 197 GLY A C 1
ATOM 1590 O O . GLY A 1 197 ? -1.290 -7.796 -13.641 1.00 93.56 197 GLY A O 1
ATOM 1591 N N . ILE A 1 198 ? 0.166 -9.501 -13.449 1.00 95.88 198 ILE A N 1
ATOM 1592 C CA . ILE A 1 198 ? 0.965 -8.913 -12.369 1.00 95.88 198 ILE A CA 1
ATOM 1593 C C . ILE A 1 198 ? 2.442 -8.931 -12.749 1.00 95.88 198 ILE A C 1
ATOM 1595 O O . ILE A 1 198 ? 2.990 -9.947 -13.165 1.00 95.88 198 ILE A O 1
ATOM 1599 N N . ARG A 1 199 ? 3.096 -7.785 -12.582 1.00 96.19 199 ARG A N 1
ATOM 1600 C CA . ARG A 1 199 ? 4.541 -7.612 -12.745 1.00 96.19 199 ARG A CA 1
ATOM 1601 C C . ARG A 1 199 ? 5.159 -7.183 -11.436 1.00 96.19 199 ARG A C 1
ATOM 1603 O O . ARG A 1 199 ? 4.592 -6.346 -10.739 1.00 96.19 199 ARG A O 1
ATOM 1610 N N . VAL A 1 200 ? 6.362 -7.654 -11.154 1.00 97.50 200 VAL A N 1
ATOM 1611 C CA . VAL A 1 200 ? 7.207 -7.055 -10.120 1.00 97.50 200 VAL A CA 1
ATOM 1612 C C . VAL A 1 200 ? 8.238 -6.188 -10.811 1.00 97.50 200 VAL A C 1
ATOM 1614 O O . VAL A 1 200 ? 9.088 -6.700 -11.529 1.00 97.50 200 VAL A O 1
ATOM 1617 N N . TYR A 1 201 ? 8.164 -4.877 -10.601 1.00 97.62 201 TYR A N 1
ATOM 1618 C CA . TYR A 1 201 ? 9.201 -3.941 -11.027 1.00 97.62 201 TYR A CA 1
ATOM 1619 C C . TYR A 1 201 ? 10.226 -3.801 -9.912 1.00 97.62 201 TYR A C 1
ATOM 1621 O O . TYR A 1 201 ? 9.846 -3.568 -8.770 1.00 97.62 201 TYR A O 1
ATOM 1629 N N . PHE A 1 202 ? 11.512 -3.885 -10.232 1.00 98.06 202 PHE A N 1
ATOM 1630 C CA . PHE A 1 202 ? 12.586 -3.828 -9.245 1.00 98.06 202 PHE A CA 1
ATOM 1631 C C . PHE A 1 202 ? 13.690 -2.847 -9.640 1.00 98.06 202 PHE A C 1
ATOM 1633 O O . PHE A 1 202 ? 13.902 -2.527 -10.813 1.00 98.06 202 PHE A O 1
ATOM 1640 N N . CYS A 1 203 ? 14.421 -2.372 -8.634 1.00 98.38 203 CYS A N 1
ATOM 1641 C CA . CYS A 1 203 ? 15.557 -1.476 -8.786 1.00 98.38 203 CYS A CA 1
ATOM 1642 C C . CYS A 1 203 ? 16.819 -2.126 -8.216 1.00 98.38 203 CYS A C 1
ATOM 1644 O O . CYS A 1 203 ? 16.946 -2.307 -7.008 1.00 98.38 203 CYS A O 1
ATOM 1646 N N . LYS A 1 204 ? 17.804 -2.419 -9.067 1.00 98.38 204 LYS A N 1
ATOM 1647 C CA . LYS A 1 204 ? 19.093 -2.992 -8.651 1.00 98.38 204 LYS A CA 1
ATOM 1648 C C . LYS A 1 204 ? 19.909 -2.038 -7.770 1.00 98.38 204 LYS A C 1
ATOM 1650 O O . LYS A 1 204 ? 20.700 -2.519 -6.965 1.00 98.38 204 LYS A O 1
ATOM 1655 N N . LYS A 1 205 ? 19.693 -0.717 -7.888 1.00 98.25 205 LYS A N 1
ATOM 1656 C CA . LYS A 1 205 ? 20.405 0.325 -7.122 1.00 98.25 205 LYS A CA 1
ATOM 1657 C C . LYS A 1 205 ? 20.035 0.332 -5.638 1.00 98.25 205 LYS A C 1
ATOM 1659 O O . LYS A 1 205 ? 20.924 0.342 -4.801 1.00 98.25 205 LYS A O 1
ATOM 1664 N N . CYS A 1 206 ? 18.741 0.356 -5.312 1.00 97.62 206 CYS A N 1
ATOM 1665 C CA . CYS A 1 206 ? 18.274 0.386 -3.918 1.00 97.62 206 CYS A CA 1
ATOM 1666 C C . CYS A 1 206 ? 17.687 -0.943 -3.439 1.00 97.62 206 CYS A C 1
ATOM 1668 O O . CYS A 1 206 ? 17.214 -1.015 -2.312 1.00 97.62 206 CYS A O 1
ATOM 1670 N N . LYS A 1 207 ? 17.664 -1.969 -4.296 1.00 97.88 207 LYS A N 1
ATOM 1671 C CA . LYS A 1 207 ? 17.092 -3.293 -4.024 1.00 97.88 207 LYS A CA 1
ATOM 1672 C C . LYS A 1 207 ? 15.600 -3.296 -3.681 1.00 97.88 207 LYS A C 1
ATOM 1674 O O . LYS A 1 207 ? 15.104 -4.310 -3.214 1.00 97.88 207 LYS A O 1
ATOM 1679 N N . HIS A 1 208 ? 14.868 -2.216 -3.960 1.00 96.88 208 HIS A N 1
ATOM 1680 C CA . HIS A 1 208 ? 13.424 -2.194 -3.733 1.00 96.88 208 HIS A CA 1
ATOM 1681 C C . HIS A 1 208 ? 12.632 -2.683 -4.948 1.00 96.88 208 HIS A C 1
ATOM 1683 O O . HIS A 1 208 ? 13.053 -2.458 -6.091 1.00 96.88 208 HIS A O 1
ATOM 1689 N N . TYR A 1 209 ? 11.470 -3.284 -4.700 1.00 97.19 209 TYR A N 1
ATOM 1690 C CA . TYR A 1 209 ? 10.492 -3.662 -5.713 1.00 97.19 209 TYR A CA 1
ATOM 1691 C C . TYR A 1 209 ? 9.113 -3.043 -5.469 1.00 97.19 209 TYR A C 1
ATOM 1693 O O . TYR A 1 209 ? 8.822 -2.508 -4.405 1.00 97.19 209 TYR A O 1
ATOM 1701 N N . ILE A 1 210 ? 8.263 -3.105 -6.491 1.00 96.31 210 ILE A N 1
ATOM 1702 C CA . ILE A 1 210 ? 6.843 -2.777 -6.415 1.00 96.31 210 ILE A CA 1
ATOM 1703 C C . ILE A 1 210 ? 6.053 -3.717 -7.326 1.00 96.31 210 ILE A C 1
ATOM 1705 O O . ILE A 1 210 ? 6.416 -3.924 -8.490 1.00 96.31 210 ILE A O 1
ATOM 1709 N N . LYS A 1 211 ? 4.956 -4.271 -6.808 1.00 96.44 211 LYS A N 1
ATOM 1710 C CA . LYS A 1 211 ? 3.993 -5.025 -7.614 1.00 96.44 211 LYS A CA 1
ATOM 1711 C C . LYS A 1 211 ? 3.168 -4.060 -8.458 1.00 96.44 211 LYS A C 1
ATOM 1713 O O . LYS A 1 211 ? 2.714 -3.028 -7.968 1.00 96.44 211 LYS A O 1
ATOM 1718 N N . SER A 1 212 ? 2.951 -4.393 -9.721 1.00 96.56 212 SER A N 1
ATOM 1719 C CA . SER A 1 212 ? 2.123 -3.619 -10.637 1.00 96.56 212 SER A CA 1
ATOM 1720 C C . SER A 1 212 ? 1.100 -4.518 -11.311 1.00 96.56 212 SER A C 1
ATOM 1722 O O . SER A 1 212 ? 1.467 -5.502 -11.955 1.00 96.56 212 SER A O 1
ATOM 1724 N N . ILE A 1 213 ? -0.174 -4.172 -11.164 1.00 96.69 213 ILE A N 1
ATOM 1725 C CA . ILE A 1 213 ? -1.286 -4.840 -11.832 1.00 96.69 213 ILE A CA 1
ATOM 1726 C C . ILE A 1 213 ? -1.449 -4.229 -13.224 1.00 96.69 213 ILE A C 1
ATOM 1728 O O . ILE A 1 213 ? -1.673 -3.025 -13.361 1.00 96.69 213 ILE A O 1
ATOM 1732 N N . ASP A 1 214 ? -1.354 -5.056 -14.260 1.00 95.88 214 ASP A N 1
ATOM 1733 C CA . ASP A 1 214 ? -1.625 -4.660 -15.638 1.00 95.88 214 ASP A CA 1
ATOM 1734 C C . ASP A 1 214 ? -3.136 -4.698 -15.894 1.00 95.88 214 ASP A C 1
ATOM 1736 O O . ASP A 1 214 ? -3.736 -5.762 -16.077 1.00 95.88 214 ASP A O 1
ATOM 1740 N N . THR A 1 215 ? -3.761 -3.520 -15.919 1.00 95.12 215 THR A N 1
ATOM 1741 C CA . THR A 1 215 ? -5.225 -3.388 -16.002 1.00 95.12 215 THR A CA 1
ATOM 1742 C C . THR A 1 215 ? -5.783 -3.770 -17.371 1.00 95.12 215 THR A C 1
ATOM 1744 O O . THR A 1 215 ? -6.995 -3.780 -17.559 1.00 95.12 215 THR A O 1
ATOM 1747 N N . ARG A 1 216 ? -4.909 -4.050 -18.345 1.00 93.62 216 ARG A N 1
ATOM 1748 C CA . ARG A 1 216 ? -5.273 -4.533 -19.685 1.00 93.62 216 ARG A CA 1
ATOM 1749 C C . ARG A 1 216 ? -5.391 -6.054 -19.724 1.00 93.62 216 ARG A C 1
ATOM 1751 O O . ARG A 1 216 ? -6.097 -6.581 -20.573 1.00 93.62 216 ARG A O 1
ATOM 1758 N N . LYS A 1 217 ? -4.685 -6.746 -18.823 1.00 93.19 217 LYS A N 1
ATOM 1759 C CA . LYS A 1 217 ? -4.661 -8.214 -18.733 1.00 93.19 217 LYS A CA 1
ATOM 1760 C C . LYS A 1 217 ? -5.658 -8.758 -17.709 1.00 93.19 217 LYS A C 1
ATOM 1762 O O . LYS A 1 217 ? -6.115 -9.883 -17.845 1.00 93.19 217 LYS A O 1
ATOM 1767 N N . ARG A 1 218 ? -6.004 -7.976 -16.680 1.00 91.50 218 ARG A N 1
ATOM 1768 C CA . ARG A 1 218 ? -6.965 -8.382 -15.642 1.00 91.50 218 ARG A CA 1
ATOM 1769 C C . ARG A 1 218 ? -7.783 -7.214 -15.110 1.00 91.50 218 ARG A C 1
ATOM 1771 O O . ARG A 1 218 ? -7.328 -6.071 -15.097 1.00 91.50 218 ARG A O 1
ATOM 1778 N N . ALA A 1 219 ? -8.975 -7.529 -14.608 1.00 88.75 219 ALA A N 1
ATOM 1779 C CA . ALA A 1 219 ? -9.790 -6.573 -13.873 1.00 88.75 219 ALA A CA 1
ATOM 1780 C C . ALA A 1 219 ? -9.107 -6.172 -12.556 1.00 88.75 219 ALA A C 1
ATOM 1782 O O . ALA A 1 219 ? -8.537 -7.005 -11.849 1.00 88.75 219 ALA A O 1
ATOM 1783 N N . VAL A 1 220 ? -9.202 -4.886 -12.227 1.00 88.75 220 VAL A N 1
ATOM 1784 C CA . VAL A 1 220 ? -8.717 -4.323 -10.963 1.00 88.75 220 VAL A CA 1
ATOM 1785 C C . VAL A 1 220 ? -9.729 -4.610 -9.856 1.00 88.75 220 VAL A C 1
ATOM 1787 O O . VAL A 1 220 ? -10.935 -4.426 -10.042 1.00 88.75 220 VAL A O 1
ATOM 1790 N N . LEU A 1 221 ? -9.245 -5.074 -8.705 1.00 90.38 221 LEU A N 1
ATOM 1791 C CA . LEU A 1 221 ? -10.034 -5.192 -7.481 1.00 90.38 221 LEU A CA 1
ATOM 1792 C C . LEU A 1 221 ? -9.821 -3.930 -6.633 1.00 90.38 221 LEU A C 1
ATOM 1794 O O . LEU A 1 221 ? -9.483 -2.866 -7.142 1.00 90.38 221 LEU A O 1
ATOM 1798 N N . ASP A 1 222 ? -10.056 -3.998 -5.323 1.00 89.69 222 ASP A N 1
ATOM 1799 C CA . ASP A 1 222 ? -9.536 -2.948 -4.450 1.00 89.69 222 ASP A CA 1
ATOM 1800 C C . ASP A 1 222 ? -8.056 -3.208 -4.125 1.00 89.69 222 ASP A C 1
ATOM 1802 O O . ASP A 1 222 ? -7.678 -4.371 -3.968 1.00 89.69 222 ASP A O 1
ATOM 1806 N N . PRO A 1 223 ? -7.232 -2.157 -3.936 1.00 88.62 223 PRO A N 1
ATOM 1807 C CA . PRO A 1 223 ? -5.793 -2.301 -3.720 1.00 88.62 223 PRO A CA 1
ATOM 1808 C C . PRO A 1 223 ? -5.396 -3.259 -2.609 1.00 88.62 223 PRO A C 1
ATOM 1810 O O . PRO A 1 223 ? -4.369 -3.910 -2.712 1.00 88.62 223 PRO A O 1
ATOM 1813 N N . GLN A 1 224 ? -6.202 -3.361 -1.554 1.00 88.31 224 GLN A N 1
ATOM 1814 C CA . GLN A 1 224 ? -5.892 -4.259 -0.447 1.00 88.31 224 GLN A CA 1
ATOM 1815 C C . GLN A 1 224 ? -6.143 -5.722 -0.827 1.00 88.31 224 GLN A C 1
ATOM 1817 O O . GLN A 1 224 ? -5.389 -6.591 -0.410 1.00 88.31 224 GLN A O 1
ATOM 1822 N N . THR A 1 225 ? -7.172 -5.996 -1.633 1.00 91.81 225 THR A N 1
ATOM 1823 C CA . THR A 1 225 ? -7.420 -7.341 -2.167 1.00 91.81 225 THR A CA 1
ATOM 1824 C C . THR A 1 225 ? -6.364 -7.724 -3.196 1.00 91.81 225 THR A C 1
ATOM 1826 O O . THR A 1 225 ? -5.825 -8.819 -3.109 1.00 91.81 225 THR A O 1
ATOM 1829 N N . ASP A 1 226 ? -6.035 -6.835 -4.138 1.00 93.81 226 ASP A N 1
ATOM 1830 C CA . ASP A 1 226 ? -5.002 -7.114 -5.146 1.00 93.81 226 ASP A CA 1
ATOM 1831 C C . ASP A 1 226 ? -3.620 -7.325 -4.507 1.00 93.81 226 ASP A C 1
ATOM 1833 O O . ASP A 1 226 ? -2.880 -8.211 -4.929 1.00 93.81 226 ASP A O 1
ATOM 1837 N N . ASP A 1 227 ? -3.283 -6.571 -3.456 1.00 92.00 227 ASP A N 1
ATOM 1838 C CA . ASP A 1 227 ? -2.047 -6.757 -2.690 1.00 92.00 227 ASP A CA 1
ATOM 1839 C C . ASP A 1 227 ? -1.994 -8.145 -2.025 1.00 92.00 227 ASP A C 1
ATOM 1841 O O . ASP A 1 227 ? -1.018 -8.871 -2.198 1.00 92.00 227 ASP A O 1
ATOM 1845 N N . VAL A 1 228 ? -3.071 -8.562 -1.346 1.00 91.75 228 VAL A N 1
ATOM 1846 C CA . VAL A 1 228 ? -3.140 -9.871 -0.669 1.00 91.75 228 VAL A CA 1
ATOM 1847 C C . VAL A 1 228 ? -3.169 -11.036 -1.661 1.00 91.75 228 VAL A C 1
ATOM 1849 O O . VAL A 1 228 ? -2.472 -12.022 -1.463 1.00 91.75 228 VAL A O 1
ATOM 1852 N N . LEU A 1 229 ? -3.926 -10.936 -2.754 1.00 92.69 229 LEU A N 1
ATOM 1853 C CA . LEU A 1 229 ? -4.003 -12.002 -3.763 1.00 92.69 229 LEU A CA 1
ATOM 1854 C C . LEU A 1 229 ? -2.728 -12.134 -4.611 1.00 92.69 229 LEU A C 1
ATOM 1856 O O . LEU A 1 229 ? -2.642 -13.014 -5.463 1.00 92.69 229 LEU A O 1
ATOM 1860 N N . SER A 1 230 ? -1.743 -11.262 -4.396 1.00 93.44 230 SER A N 1
ATOM 1861 C CA . SER A 1 230 ? -0.455 -11.278 -5.087 1.00 93.44 230 SER A CA 1
ATOM 1862 C C . SER A 1 230 ? 0.730 -11.535 -4.155 1.00 93.44 230 SER A C 1
ATOM 1864 O O . SER A 1 230 ? 1.864 -11.261 -4.542 1.00 93.44 230 SER A O 1
ATOM 1866 N N . LEU A 1 231 ? 0.497 -12.095 -2.959 1.00 92.88 231 LEU A N 1
ATOM 1867 C CA . LEU A 1 231 ? 1.557 -12.396 -1.983 1.00 92.88 231 LEU A CA 1
ATOM 1868 C C . LEU A 1 231 ? 2.661 -13.307 -2.534 1.00 92.88 231 LEU A C 1
ATOM 1870 O O . LEU A 1 231 ? 3.819 -13.183 -2.143 1.00 92.88 231 LEU A O 1
ATOM 1874 N N . GLU A 1 232 ? 2.341 -14.193 -3.479 1.00 92.88 232 GLU A N 1
ATOM 1875 C CA . GLU A 1 232 ? 3.367 -15.039 -4.098 1.00 92.88 232 GLU A CA 1
ATOM 1876 C C . GLU A 1 232 ? 4.387 -14.220 -4.904 1.00 92.88 232 GLU A C 1
ATOM 1878 O O . GLU A 1 232 ? 5.572 -14.546 -4.919 1.00 92.88 232 GLU A O 1
ATOM 1883 N N . MET A 1 233 ? 3.976 -13.089 -5.487 1.00 95.81 233 MET A N 1
ATOM 1884 C CA . MET A 1 233 ? 4.906 -12.183 -6.166 1.00 95.81 233 MET A CA 1
ATOM 1885 C C . MET A 1 233 ? 5.879 -11.526 -5.180 1.00 95.81 233 MET A C 1
ATOM 1887 O O . MET A 1 233 ? 7.045 -11.322 -5.522 1.00 95.81 233 MET A O 1
ATOM 1891 N N . ASP A 1 234 ? 5.433 -11.240 -3.951 1.00 95.06 234 ASP A N 1
ATOM 1892 C CA . ASP A 1 234 ? 6.307 -10.737 -2.886 1.00 95.06 234 ASP A CA 1
ATOM 1893 C C . ASP A 1 234 ? 7.329 -11.807 -2.470 1.00 95.06 234 ASP A C 1
ATOM 1895 O O . ASP A 1 234 ? 8.514 -11.508 -2.318 1.00 95.06 234 ASP A O 1
ATOM 1899 N N . ASN A 1 235 ? 6.895 -13.068 -2.339 1.00 93.88 235 ASN A N 1
ATOM 1900 C CA . ASN A 1 235 ? 7.779 -14.196 -2.026 1.00 93.88 235 ASN A CA 1
ATOM 1901 C C . ASN A 1 235 ? 8.868 -14.377 -3.092 1.00 93.88 235 ASN A C 1
ATOM 1903 O O . ASN A 1 235 ? 10.037 -14.565 -2.752 1.00 93.88 235 ASN A O 1
ATOM 1907 N N . LEU A 1 236 ? 8.499 -14.305 -4.373 1.00 96.25 236 LEU A N 1
ATOM 1908 C CA . LEU A 1 236 ? 9.444 -14.387 -5.488 1.00 96.25 236 LEU A CA 1
ATOM 1909 C C . LEU A 1 236 ? 10.441 -13.223 -5.466 1.00 96.25 236 LEU A C 1
ATOM 1911 O O . LEU A 1 236 ? 11.645 -13.445 -5.567 1.00 96.25 236 LEU A O 1
ATOM 1915 N N . ALA A 1 237 ? 9.970 -11.993 -5.249 1.00 96.81 237 ALA A N 1
ATOM 1916 C CA . ALA A 1 237 ? 10.842 -10.823 -5.170 1.00 96.81 237 ALA A CA 1
ATOM 1917 C C . ALA A 1 237 ? 11.852 -10.920 -4.013 1.00 96.81 237 ALA A C 1
ATOM 1919 O O . ALA A 1 237 ? 13.026 -10.585 -4.184 1.00 96.81 237 ALA A O 1
ATOM 1920 N N . LEU A 1 238 ? 11.411 -11.424 -2.855 1.00 96.06 238 LEU A N 1
ATOM 1921 C CA . LEU A 1 238 ? 12.273 -11.663 -1.697 1.00 96.06 238 LEU A CA 1
ATOM 1922 C C . LEU A 1 238 ? 13.336 -12.734 -1.982 1.00 96.06 238 LEU A C 1
ATOM 1924 O O . LEU A 1 238 ? 14.491 -12.543 -1.603 1.00 96.06 238 LEU A O 1
ATOM 1928 N N . LYS A 1 239 ? 12.981 -13.828 -2.674 1.00 96.56 239 LYS A N 1
ATOM 1929 C CA . LYS A 1 239 ? 13.940 -14.873 -3.093 1.00 96.56 239 LYS A CA 1
ATOM 1930 C C . LYS A 1 239 ? 15.025 -14.321 -4.025 1.00 96.56 239 LYS A C 1
ATOM 1932 O O . LYS A 1 239 ? 16.179 -14.716 -3.906 1.00 96.56 239 LYS A O 1
ATOM 1937 N N . GLU A 1 240 ? 14.675 -13.361 -4.879 1.00 96.50 240 GLU A N 1
ATOM 1938 C CA . GLU A 1 240 ? 15.605 -12.645 -5.768 1.00 96.50 240 GLU A CA 1
ATOM 1939 C C . GLU A 1 240 ? 16.422 -11.540 -5.055 1.00 96.50 240 GLU A C 1
ATOM 1941 O O . GLU A 1 240 ? 17.242 -10.852 -5.670 1.00 96.50 240 GLU A O 1
ATOM 1946 N N . GLY A 1 241 ? 16.226 -11.351 -3.744 1.00 96.69 241 GLY A N 1
ATOM 1947 C CA . GLY A 1 241 ? 16.979 -10.393 -2.933 1.00 96.69 241 GLY A CA 1
ATOM 1948 C C . GLY A 1 241 ? 16.479 -8.948 -3.021 1.00 96.69 241 GLY A C 1
ATOM 1949 O O . GLY A 1 241 ? 17.262 -8.017 -2.800 1.00 96.69 241 GLY A O 1
ATOM 1950 N N . PHE A 1 242 ? 15.200 -8.745 -3.349 1.00 96.62 242 PHE A N 1
ATOM 1951 C CA . PHE A 1 242 ? 14.547 -7.435 -3.324 1.00 96.62 242 PHE A CA 1
ATOM 1952 C C . PHE A 1 242 ? 13.630 -7.265 -2.104 1.00 96.62 242 PHE A C 1
ATOM 1954 O O . PHE A 1 242 ? 13.081 -8.230 -1.584 1.00 96.62 242 PHE A O 1
ATOM 1961 N N . VAL A 1 243 ? 13.424 -6.021 -1.667 1.00 93.31 243 VAL A N 1
ATOM 1962 C CA . VAL A 1 243 ? 12.553 -5.638 -0.537 1.00 93.31 243 VAL A CA 1
ATOM 1963 C C . VAL A 1 243 ? 11.455 -4.658 -0.975 1.00 93.31 243 VAL A C 1
ATOM 1965 O O . VAL A 1 243 ? 11.604 -3.999 -1.998 1.00 93.31 243 VAL A O 1
ATOM 1968 N N . ALA A 1 244 ? 10.339 -4.581 -0.251 1.00 83.69 244 ALA A N 1
ATOM 1969 C CA . ALA A 1 244 ? 9.216 -3.675 -0.554 1.00 83.69 244 ALA A CA 1
ATOM 1970 C C . ALA A 1 244 ? 9.263 -2.390 0.282 1.00 83.69 244 ALA A C 1
ATOM 1972 O O . ALA A 1 244 ? 9.792 -2.465 1.411 1.00 83.69 244 ALA A O 1
#

Mean predicted aligned error: 5.62 Å

Solvent-accessible surface area (backbone atoms only — not comparable to full-atom values): 13968 Å² total; per-residue (Å²): 111,59,61,69,63,51,38,71,76,36,61,92,47,37,70,61,52,50,52,54,48,50,52,42,53,51,34,50,53,53,50,62,76,46,50,82,74,40,75,60,78,69,79,70,48,61,96,83,61,59,17,60,68,74,34,77,93,42,31,66,59,52,49,53,52,48,51,54,50,36,54,52,40,47,41,76,70,56,74,72,61,87,65,85,62,54,63,62,49,51,55,45,32,71,75,65,58,43,83,74,90,67,96,83,64,67,62,67,56,55,54,44,47,52,48,38,52,21,52,51,38,30,47,33,41,70,65,42,58,86,41,43,64,94,72,66,89,66,44,40,33,62,51,67,52,27,61,47,59,40,32,38,33,53,94,91,49,32,35,39,30,23,79,48,48,62,53,71,46,62,49,67,85,74,39,38,52,88,78,63,51,59,59,66,91,43,40,52,69,50,72,52,92,96,46,82,36,44,34,41,37,36,28,71,84,81,31,40,41,36,42,30,37,32,55,84,70,35,86,82,72,47,71,69,36,51,54,61,79,39,48,67,59,54,54,52,39,43,73,75,65,34,45,121

pLDDT: mean 87.35, std 11.87, range [42.84, 98.38]

Secondary structure (DSSP, 8-state):
--HHHHHHH-GGGHHHHHHHHHHHHHHHHHHHHTGGGG---PPP--TT---GGG-HHHHHHHHHHHHHHHHHHHHHHHSS---TTHHHHHHHHHHHSS----TTS-HHHHHHHHHHHHHHHHHHHHHTGGGS-SS--SSS-TTT-PPPSEEEE-SS-EEEE-TTT--EEE--TTS-TTT----TTTEEEEEETTEEEEEEEEETTT-BEEEEEETTTS----HHHHHHTTHHHHHHHHHTT-B-

Foldseek 3Di:
DPLVVLCVLCVVCNVVSVLLVLLLVLLVVLCVVCLVLLLQEDDADDVPLQAPCNGPSCVVSLLVQLLVSLVSSCCVSPPDDDPVCQSVQLVVCLVQVDDDPDPDDDVSSVSNSQSNQQSSLLSNCVSHVVNQDPDDAAQAHSHRRHHAQEWEDEPPFIWGARSRNRDIDTYDPQADNPPRDNPPVQWDWDDDPPDWQWIWIAGNVVLAIHIYGYCVTDPDDRPVVVSSSCVVVVVVSVVVVGHD

Sequence (244 aa):
MKWDSIIEAYPQSREDILKAREIRDITNNILQKEYSKFKIKAPSTDETGISILEQDSVHSEILALLEGICIRAWNQAFENNSQENIKDKIGHILSTGYLTKDTGQDIRLEMTVHNVTKGVLFFLRKENEDIIPKTWSHGKCPFCGTYPRLAYDSEDKRMLCCPICGHTWRFPRLRCPCCNNTDHNLLGYFEADGIEGIRVYFCKKCKHYIKSIDTRKRAVLDPQTDDVLSLEMDNLALKEGFVA